Protein AF-A0A0M0JEQ6-F1 (afdb_monomer_lite)

Radius of gyration: 29.47 Å; chains: 1; bounding box: 88×50×80 Å

Structure (mmCIF, N/CA/C/O backbone):
data_AF-A0A0M0JEQ6-F1
#
_entry.id   AF-A0A0M0JEQ6-F1
#
loop_
_atom_site.group_PDB
_atom_site.id
_atom_site.type_symbol
_atom_site.label_atom_id
_atom_site.label_alt_id
_atom_site.label_comp_id
_atom_site.label_asym_id
_atom_site.label_entity_id
_atom_site.label_seq_id
_atom_site.pdbx_PDB_ins_code
_atom_site.Cartn_x
_atom_site.Cartn_y
_atom_site.Cartn_z
_atom_site.occupancy
_atom_site.B_iso_or_equiv
_atom_site.auth_seq_id
_atom_site.auth_comp_id
_atom_site.auth_asym_id
_atom_site.auth_atom_id
_atom_site.pdbx_PDB_model_num
ATOM 1 N N . MET A 1 1 ? -48.464 4.025 34.072 1.00 51.88 1 MET A N 1
ATOM 2 C CA . MET A 1 1 ? -47.490 3.593 33.049 1.00 51.88 1 MET A CA 1
ATOM 3 C C . MET A 1 1 ? -47.008 4.782 32.222 1.00 51.88 1 MET A C 1
ATOM 5 O O . MET A 1 1 ? -45.839 5.089 32.356 1.00 51.88 1 MET A O 1
ATOM 9 N N . GLN A 1 2 ? -47.887 5.585 31.603 1.00 61.47 2 GLN A N 1
ATOM 10 C CA . GLN A 1 2 ? -47.507 6.785 30.817 1.00 61.47 2 GLN A CA 1
ATOM 11 C C . GLN A 1 2 ? -46.450 7.727 31.440 1.00 61.47 2 GLN A C 1
ATOM 13 O O . GLN A 1 2 ? -45.533 8.148 30.749 1.00 61.47 2 GLN A O 1
ATOM 18 N N . LYS A 1 3 ? -46.523 8.035 32.746 1.00 70.88 3 LYS A N 1
ATOM 19 C CA . LYS A 1 3 ? -45.524 8.904 33.407 1.00 70.88 3 LYS A CA 1
ATOM 20 C C . LYS A 1 3 ? -44.130 8.275 33.531 1.00 70.88 3 LYS A C 1
ATOM 22 O O . LYS A 1 3 ? -43.150 9.003 33.591 1.00 70.88 3 LYS A O 1
ATOM 27 N N . ALA A 1 4 ? -44.034 6.948 33.624 1.00 69.38 4 ALA A N 1
ATOM 28 C CA . ALA A 1 4 ? -42.745 6.258 33.690 1.00 69.38 4 ALA A CA 1
ATOM 29 C C . ALA A 1 4 ? -42.078 6.242 32.307 1.00 69.38 4 ALA A C 1
ATOM 31 O O . ALA A 1 4 ? -40.893 6.542 32.198 1.00 69.38 4 ALA A O 1
ATOM 32 N N . ASP A 1 5 ? -42.869 6.004 31.260 1.00 71.31 5 ASP A N 1
ATOM 33 C CA . ASP A 1 5 ? -42.407 6.006 29.869 1.00 71.31 5 ASP A CA 1
ATOM 34 C C . ASP A 1 5 ? -41.898 7.396 29.452 1.00 71.31 5 ASP A C 1
ATOM 36 O O . ASP A 1 5 ? -40.847 7.525 28.826 1.00 71.31 5 ASP A O 1
ATOM 40 N N . GLU A 1 6 ? -42.585 8.457 29.888 1.00 76.75 6 GLU A N 1
ATOM 41 C CA . GLU A 1 6 ? -42.190 9.847 29.636 1.00 76.75 6 GLU A CA 1
ATOM 42 C C . GLU A 1 6 ? -40.850 10.210 30.308 1.00 76.75 6 GLU A C 1
ATOM 44 O O . GLU A 1 6 ? -40.002 10.881 29.714 1.00 76.75 6 GLU A O 1
ATOM 49 N N . VAL A 1 7 ? -40.609 9.712 31.527 1.00 78.81 7 VAL A N 1
ATOM 50 C CA . VAL A 1 7 ? -39.344 9.923 32.254 1.00 78.81 7 VAL A CA 1
ATOM 51 C C . VAL A 1 7 ? -38.188 9.163 31.597 1.00 78.81 7 VAL A C 1
ATOM 53 O O . VAL A 1 7 ? -37.095 9.720 31.453 1.00 78.81 7 VAL A O 1
ATOM 56 N N . ILE A 1 8 ? -38.424 7.926 31.148 1.00 75.62 8 ILE A N 1
ATOM 57 C CA . ILE A 1 8 ? -37.425 7.109 30.443 1.00 75.62 8 ILE A CA 1
ATOM 58 C C . ILE A 1 8 ? -37.067 7.748 29.094 1.00 75.62 8 ILE A C 1
ATOM 60 O O . ILE A 1 8 ? -35.884 7.895 28.779 1.00 75.62 8 ILE A O 1
ATOM 64 N N . ALA A 1 9 ? -38.061 8.223 28.338 1.00 73.81 9 ALA A N 1
ATOM 65 C CA . ALA A 1 9 ? -37.845 8.935 27.077 1.00 73.81 9 ALA A CA 1
ATOM 66 C C . ALA A 1 9 ? -37.014 10.219 27.266 1.00 73.81 9 ALA A C 1
ATOM 68 O O . ALA A 1 9 ? -36.101 10.510 26.485 1.00 73.81 9 ALA A O 1
ATOM 69 N N . LEU A 1 10 ? -37.274 10.975 28.339 1.00 79.38 10 LEU A N 1
ATOM 70 C CA . LEU A 1 10 ? -36.505 12.172 28.688 1.00 79.38 10 LEU A CA 1
ATOM 71 C C . LEU A 1 10 ? -35.043 11.853 29.033 1.00 79.38 10 LEU A C 1
ATOM 73 O O . LEU A 1 10 ? -34.141 12.569 28.584 1.00 79.38 10 LEU A O 1
ATOM 77 N N . GLN A 1 11 ? -34.785 10.788 29.799 1.00 81.94 11 GLN A N 1
ATOM 78 C CA . GLN A 1 11 ? -33.417 10.355 30.108 1.00 81.94 11 GLN A CA 1
ATOM 79 C C . GLN A 1 11 ? -32.674 9.856 28.864 1.00 81.94 11 GLN A C 1
ATOM 81 O O . GLN A 1 11 ? -31.532 10.273 28.648 1.00 81.94 11 GLN A O 1
ATOM 86 N N . ALA A 1 12 ? -33.321 9.054 28.014 1.00 76.94 12 ALA A N 1
ATOM 87 C CA . ALA A 1 12 ? -32.745 8.581 26.756 1.00 76.94 12 ALA A CA 1
ATOM 88 C C . ALA A 1 12 ? -32.376 9.755 25.835 1.00 76.94 12 ALA A C 1
ATOM 90 O O . ALA A 1 12 ? -31.242 9.856 25.368 1.00 76.94 12 ALA A O 1
ATOM 91 N N . SER A 1 13 ? -33.277 10.729 25.665 1.00 79.50 13 SER A N 1
ATOM 92 C CA . SER A 1 13 ? -33.027 11.912 24.831 1.00 79.50 13 SER A CA 1
ATOM 93 C C . SER A 1 13 ? -31.842 12.757 25.322 1.00 79.50 13 SER A C 1
ATOM 95 O O . SER A 1 13 ? -31.063 13.255 24.499 1.00 79.50 13 SER A O 1
ATOM 97 N N . ARG A 1 14 ? -31.666 12.894 26.647 1.00 82.00 14 ARG A N 1
ATOM 98 C CA . ARG A 1 14 ? -30.508 13.584 27.248 1.00 82.00 14 ARG A CA 1
ATOM 99 C C . ARG A 1 14 ? -29.213 12.808 27.034 1.00 82.00 14 ARG A C 1
ATOM 101 O O . ARG A 1 14 ? -28.232 13.392 26.572 1.00 82.00 14 ARG A O 1
ATOM 108 N N . MET A 1 15 ? -29.215 11.503 27.303 1.00 81.38 15 MET A N 1
ATOM 109 C CA . MET A 1 15 ? -28.048 10.647 27.078 1.00 81.38 15 MET A CA 1
ATOM 110 C C . MET A 1 15 ? -27.616 10.698 25.610 1.00 81.38 15 MET A C 1
ATOM 112 O O . MET A 1 15 ? -26.439 10.877 25.309 1.00 81.38 15 MET A O 1
ATOM 116 N N . MET A 1 16 ? -28.578 10.676 24.691 1.00 82.81 16 MET A N 1
ATOM 117 C CA . MET A 1 16 ? -28.311 10.750 23.261 1.00 82.81 16 MET A CA 1
ATOM 118 C C . MET A 1 16 ? -27.793 12.112 22.819 1.00 82.81 16 MET A C 1
ATOM 120 O O . MET A 1 16 ? -26.902 12.157 21.984 1.00 82.81 16 MET A O 1
ATOM 124 N N . SER A 1 17 ? -28.248 13.226 23.401 1.00 85.06 17 SER A N 1
ATOM 125 C CA . SER A 1 17 ? -27.620 14.525 23.108 1.00 85.06 17 SER A CA 1
ATOM 126 C C . SER A 1 17 ? -26.146 14.574 23.526 1.00 85.06 17 SER A C 1
ATOM 128 O O . SER A 1 17 ? -25.327 15.124 22.793 1.00 85.06 17 SER A O 1
ATOM 130 N N . SER A 1 18 ? -25.790 13.931 24.644 1.00 85.88 18 SER A N 1
ATOM 131 C CA . SER A 1 18 ? -24.392 13.805 25.066 1.00 85.88 18 SER A CA 1
ATOM 132 C C . SER A 1 18 ? -23.595 12.907 24.120 1.00 85.88 18 SER A C 1
ATOM 134 O O . SER A 1 18 ? -22.499 13.285 23.720 1.00 85.88 18 SER A O 1
ATOM 136 N N . ILE A 1 19 ? -24.146 11.752 23.726 1.00 86.12 19 ILE A N 1
ATOM 137 C CA . ILE A 1 19 ? -23.520 10.843 22.751 1.00 86.12 19 ILE A CA 1
ATOM 138 C C . ILE A 1 19 ? -23.293 11.565 21.424 1.00 86.12 19 ILE A C 1
ATOM 140 O O . ILE A 1 19 ? -22.220 11.442 20.845 1.00 86.12 19 ILE A O 1
ATOM 144 N N . GLY A 1 20 ? -24.259 12.369 20.981 1.00 86.94 20 GLY A N 1
ATOM 145 C CA . GLY A 1 20 ? -24.142 13.159 19.764 1.00 86.94 20 GLY A CA 1
ATOM 146 C C . GLY A 1 20 ? -23.010 14.175 19.813 1.00 86.94 20 GLY A C 1
ATOM 147 O O . GLY A 1 20 ? -22.263 14.306 18.849 1.00 86.94 20 GLY A O 1
ATOM 148 N N . ALA A 1 21 ? -22.832 14.865 20.938 1.00 86.56 21 ALA A N 1
ATOM 149 C CA . ALA A 1 21 ? -21.705 15.779 21.100 1.00 86.56 21 ALA A CA 1
ATOM 150 C C . ALA A 1 21 ? -20.361 15.028 21.100 1.00 86.56 21 ALA A C 1
ATOM 152 O O . ALA A 1 21 ? -19.408 15.459 20.455 1.00 86.56 21 ALA A O 1
ATOM 153 N N . THR A 1 22 ? -20.282 13.875 21.774 1.00 87.00 22 THR A N 1
ATOM 154 C CA . THR A 1 22 ? -19.069 13.043 21.784 1.00 87.00 22 THR A CA 1
ATOM 155 C C . THR A 1 22 ? -18.751 12.475 20.402 1.00 87.00 22 THR A C 1
ATOM 157 O O . THR A 1 22 ? -17.592 12.469 20.000 1.00 87.00 22 THR A O 1
ATOM 160 N N . MET A 1 23 ? -19.763 12.031 19.657 1.00 84.94 23 MET A N 1
ATOM 161 C CA . MET A 1 23 ? -19.603 11.484 18.312 1.00 84.94 23 MET A CA 1
ATOM 162 C C . MET A 1 23 ? -19.158 12.561 17.322 1.00 84.94 23 MET A C 1
ATOM 164 O O . MET A 1 23 ? -18.231 12.319 16.555 1.00 84.94 23 MET A O 1
ATOM 168 N N . LEU A 1 24 ? -19.733 13.766 17.396 1.00 87.62 24 LEU A N 1
ATOM 169 C CA . LEU A 1 24 ? -19.278 14.909 16.602 1.00 87.62 24 LEU A CA 1
ATOM 170 C C . LEU A 1 24 ? -17.814 15.256 16.904 1.00 87.62 24 LEU A C 1
ATOM 172 O O . LEU A 1 24 ? -17.008 15.403 15.989 1.00 87.62 24 LEU A O 1
ATOM 176 N N . ASN A 1 25 ? -17.443 15.307 18.185 1.00 85.94 25 ASN A N 1
ATOM 177 C CA . ASN A 1 25 ? -16.057 15.550 18.584 1.00 85.94 25 ASN A CA 1
ATOM 178 C C . ASN A 1 25 ? -15.112 14.424 18.134 1.00 85.94 25 ASN A C 1
ATOM 180 O O . ASN A 1 25 ? -13.962 14.695 17.812 1.00 85.94 25 ASN A O 1
ATOM 184 N N . SER A 1 26 ? -15.588 13.177 18.073 1.00 84.25 26 SER A N 1
ATOM 185 C CA . SER A 1 26 ? -14.819 12.040 17.554 1.00 84.25 26 SER A CA 1
ATOM 186 C C . SER A 1 26 ? -14.689 12.049 16.029 1.00 84.25 26 SER A C 1
ATOM 188 O O . SER A 1 26 ? -13.724 11.501 15.503 1.00 84.25 26 SER A O 1
ATOM 190 N N . LEU A 1 27 ? -15.649 12.645 15.314 1.00 84.69 27 LEU A N 1
ATOM 191 C CA . LEU A 1 27 ? -15.577 12.873 13.867 1.00 84.69 27 LEU A CA 1
ATOM 192 C C . LEU A 1 27 ? -14.588 13.995 13.526 1.00 84.69 27 LEU A C 1
ATOM 194 O O . LEU A 1 27 ? -14.019 14.017 12.434 1.00 84.69 27 LEU A O 1
ATOM 198 N N . HIS A 1 28 ? -14.369 14.926 14.457 1.00 86.62 28 HIS A N 1
ATOM 199 C CA . HIS A 1 28 ? -13.365 15.975 14.327 1.00 86.62 28 HIS A CA 1
ATOM 200 C C . HIS A 1 28 ? -11.969 15.439 14.605 1.00 86.62 28 HIS A C 1
ATOM 202 O O . HIS A 1 28 ? -11.438 15.500 15.709 1.00 86.62 28 HIS A O 1
ATOM 208 N N . ASP A 1 29 ? -11.333 14.993 13.538 1.00 80.56 29 ASP A N 1
ATOM 209 C CA . ASP A 1 29 ? -9.917 14.681 13.549 1.00 80.56 29 ASP A CA 1
ATOM 210 C C . ASP A 1 29 ? -9.055 15.951 13.739 1.00 80.56 29 ASP A C 1
ATOM 212 O O . ASP A 1 29 ? -9.247 16.975 13.073 1.00 80.56 29 ASP A O 1
ATOM 216 N N . HIS A 1 30 ? -8.063 15.874 14.633 1.00 82.00 30 HIS A N 1
ATOM 217 C CA . HIS A 1 30 ? -7.114 16.950 14.933 1.00 82.00 30 HIS A CA 1
ATOM 218 C C . HIS A 1 30 ? -6.374 17.463 13.683 1.00 82.00 30 HIS A C 1
ATOM 220 O O . HIS A 1 30 ? -6.042 18.648 13.593 1.00 82.00 30 HIS A O 1
ATOM 226 N N . ALA A 1 31 ? -6.119 16.597 12.698 1.00 82.88 31 ALA A N 1
ATOM 227 C CA . ALA A 1 31 ? -5.386 16.956 11.484 1.00 82.88 31 ALA A CA 1
ATOM 228 C C . ALA A 1 31 ? -6.269 17.485 10.335 1.00 82.88 31 ALA A C 1
ATOM 230 O O . ALA A 1 31 ? -5.743 17.871 9.287 1.00 82.88 31 ALA A O 1
ATOM 231 N N . MET A 1 32 ? -7.590 17.530 10.516 1.00 87.12 32 MET A N 1
ATOM 232 C CA . MET A 1 32 ? -8.561 17.808 9.458 1.00 87.12 32 MET A CA 1
ATOM 233 C C . MET A 1 32 ? -8.566 19.283 8.999 1.00 87.12 32 MET A C 1
ATOM 235 O O . MET A 1 32 ? -8.594 20.200 9.830 1.00 87.12 32 MET A O 1
ATOM 239 N N . PRO A 1 33 ? -8.589 19.565 7.679 1.00 89.69 33 PRO A N 1
ATOM 240 C CA . PRO A 1 33 ? -8.649 20.931 7.163 1.00 89.69 33 PRO A CA 1
ATOM 241 C C . PRO A 1 33 ? -10.016 21.583 7.417 1.00 89.69 33 PRO A C 1
ATOM 243 O O . PRO A 1 33 ? -11.059 20.930 7.382 1.00 89.69 33 PRO A O 1
ATOM 246 N N . ARG A 1 34 ? -10.018 22.912 7.610 1.00 90.12 34 ARG A N 1
ATOM 247 C CA . ARG A 1 34 ? -11.217 23.692 7.989 1.00 90.12 34 ARG A CA 1
ATOM 248 C C . ARG A 1 34 ? -12.405 23.491 7.046 1.00 90.12 34 ARG A C 1
ATOM 250 O O . ARG A 1 34 ? -13.526 23.375 7.520 1.00 90.12 34 ARG A O 1
ATOM 257 N N . ALA A 1 35 ? -12.159 23.417 5.738 1.00 90.81 35 ALA A N 1
ATOM 258 C CA . ALA A 1 35 ? -13.216 23.232 4.744 1.00 90.81 35 ALA A CA 1
ATOM 259 C C . ALA A 1 35 ? -13.986 21.922 4.960 1.00 90.81 35 ALA A C 1
ATOM 261 O O . ALA A 1 35 ? -15.210 21.906 4.922 1.00 90.81 35 ALA A O 1
ATOM 262 N N . VAL A 1 36 ? -13.272 20.835 5.252 1.00 89.94 36 VAL A N 1
ATOM 263 C CA . VAL A 1 36 ? -13.899 19.526 5.453 1.00 89.94 36 VAL A CA 1
ATOM 264 C C . VAL A 1 36 ? -14.599 19.487 6.816 1.00 89.94 36 VAL A C 1
ATOM 266 O O . VAL A 1 36 ? -15.658 18.880 6.919 1.00 89.94 36 VAL A O 1
ATOM 269 N N . ARG A 1 37 ? -14.074 20.180 7.843 1.00 90.88 37 ARG A N 1
ATOM 270 C CA . ARG A 1 37 ? -14.756 20.301 9.149 1.00 90.88 37 ARG A CA 1
ATOM 271 C C . ARG A 1 37 ? -16.138 20.937 9.004 1.00 90.88 37 ARG A C 1
ATOM 273 O O . ARG A 1 37 ? -17.101 20.373 9.496 1.00 90.88 37 ARG A O 1
ATOM 280 N N . ILE A 1 38 ? -16.243 22.025 8.236 1.00 92.25 38 ILE A N 1
ATOM 281 C CA . ILE A 1 38 ? -17.526 22.692 7.955 1.00 92.25 38 ILE A CA 1
ATOM 282 C C . ILE A 1 38 ? -18.501 21.746 7.242 1.00 92.25 38 ILE A C 1
ATOM 284 O O . ILE A 1 38 ? -19.676 21.696 7.587 1.00 92.25 38 ILE A O 1
ATOM 288 N N . VAL A 1 39 ? -18.022 20.975 6.260 1.00 92.88 39 VAL A N 1
ATOM 289 C CA . VAL A 1 39 ? -18.869 20.001 5.551 1.00 92.88 39 VAL A CA 1
ATOM 290 C C . VAL A 1 39 ? -19.370 18.918 6.503 1.00 92.88 39 VAL A C 1
ATOM 292 O O . VAL A 1 39 ? -20.555 18.598 6.480 1.00 92.88 39 VAL A O 1
ATOM 295 N N . VAL A 1 40 ? -18.496 18.380 7.357 1.00 92.25 40 VAL A N 1
ATOM 296 C CA . VAL A 1 40 ? -18.886 17.376 8.354 1.00 92.25 40 VAL A CA 1
ATOM 297 C C . VAL A 1 40 ? -19.884 17.949 9.354 1.00 92.25 40 VAL A C 1
ATOM 299 O O . VAL A 1 40 ? -20.870 17.281 9.637 1.00 92.25 40 VAL A O 1
ATOM 302 N N . ASP A 1 41 ? -19.695 19.184 9.821 1.00 93.44 41 ASP A N 1
ATOM 303 C CA . ASP A 1 41 ? -20.631 19.848 10.735 1.00 93.44 41 ASP A CA 1
ATOM 304 C C . ASP A 1 41 ? -22.016 20.035 10.104 1.00 93.44 41 ASP A C 1
ATOM 306 O O . ASP A 1 41 ? -23.027 19.756 10.748 1.00 93.44 41 ASP A O 1
ATOM 310 N N . ASN A 1 42 ? -22.069 20.439 8.831 1.00 94.19 42 ASN A N 1
ATOM 311 C CA . ASN A 1 42 ? -23.326 20.613 8.102 1.00 94.19 42 ASN A CA 1
ATOM 312 C C . ASN A 1 42 ? -24.054 19.276 7.905 1.00 94.19 42 ASN A C 1
ATOM 314 O O . ASN A 1 42 ? -25.225 19.152 8.258 1.00 94.19 42 ASN A O 1
ATOM 318 N N . VAL A 1 43 ? -23.348 18.256 7.403 1.00 93.50 43 VAL A N 1
ATOM 319 C CA . VAL A 1 43 ? -23.925 16.920 7.175 1.00 93.50 43 VAL A CA 1
ATOM 320 C C . VAL A 1 43 ? -24.373 16.296 8.492 1.00 93.50 43 VAL A C 1
ATOM 322 O O . VAL A 1 43 ? -25.448 15.706 8.569 1.00 93.50 43 VAL A O 1
ATOM 325 N N . TYR A 1 44 ? -23.576 16.442 9.550 1.00 93.31 44 TYR A N 1
ATOM 326 C CA . TYR A 1 44 ? -23.929 15.927 10.863 1.00 93.31 44 TYR A CA 1
ATOM 327 C C . TYR A 1 44 ? -25.141 16.651 11.448 1.00 93.31 44 TYR A C 1
ATOM 329 O O . TYR A 1 44 ? -26.033 15.998 11.980 1.00 93.31 44 TYR A O 1
ATOM 337 N N . GLY A 1 45 ? -25.212 17.979 11.329 1.00 91.44 45 GLY A N 1
ATOM 338 C CA . GLY A 1 45 ? -26.351 18.765 11.801 1.00 91.44 45 GLY A CA 1
ATOM 339 C C . GLY A 1 45 ? -27.673 18.355 11.148 1.00 91.44 45 GLY A C 1
ATOM 340 O O . GLY A 1 45 ? -28.696 18.293 11.829 1.00 91.44 45 GLY A O 1
ATOM 341 N N . GLU A 1 46 ? -27.642 18.018 9.858 1.00 92.44 46 GLU A N 1
ATOM 342 C CA . GLU A 1 46 ? -28.811 17.539 9.113 1.00 92.44 46 GLU A CA 1
ATOM 343 C C . GLU A 1 46 ? -29.166 16.079 9.434 1.00 92.44 46 GLU A C 1
ATOM 345 O O . GLU A 1 46 ? -30.341 15.753 9.607 1.00 92.44 46 GLU A O 1
ATOM 350 N N . LEU A 1 47 ? -28.167 15.198 9.551 1.00 92.50 47 LEU A N 1
ATOM 351 C CA . LEU A 1 47 ? -28.370 13.756 9.730 1.00 92.50 47 LEU A CA 1
ATOM 352 C C . LEU A 1 47 ? -28.662 13.364 11.189 1.00 92.50 47 LEU A C 1
ATOM 354 O O . LEU A 1 47 ? -29.402 12.414 11.455 1.00 92.50 47 LEU A O 1
ATOM 358 N N . TRP A 1 48 ? -28.090 14.085 12.155 1.00 93.06 48 TRP A N 1
ATOM 359 C CA . TRP A 1 48 ? -28.152 13.731 13.573 1.00 93.06 48 TRP A CA 1
ATOM 360 C C . TRP A 1 48 ? -29.571 13.665 14.153 1.00 93.06 48 TRP A C 1
ATOM 362 O O . TRP A 1 48 ? -29.847 12.722 14.895 1.00 93.06 48 TRP A O 1
ATOM 372 N N . PRO A 1 49 ? -30.503 14.589 13.845 1.00 90.50 49 PRO A N 1
ATOM 373 C CA . PRO A 1 49 ? -31.877 14.492 14.331 1.00 90.50 49 PRO A CA 1
ATOM 374 C C . PRO A 1 49 ? -32.567 13.193 13.907 1.00 90.50 49 PRO A C 1
ATOM 376 O O . PRO A 1 49 ? -33.344 12.642 14.685 1.00 90.50 49 PRO A O 1
ATOM 379 N N . GLU A 1 50 ? -32.262 12.693 12.709 1.00 89.56 50 GLU A N 1
ATOM 380 C CA . GLU A 1 50 ? -32.852 11.466 12.175 1.00 89.56 50 GLU A CA 1
ATOM 381 C C . GLU A 1 50 ? -32.243 10.220 12.820 1.00 89.56 50 GLU A C 1
ATOM 383 O O . GLU A 1 50 ? -32.960 9.371 13.350 1.00 89.56 50 GLU A O 1
ATOM 388 N N . VAL A 1 51 ? -30.910 10.172 12.902 1.00 88.19 51 VAL A N 1
ATOM 389 C CA . VAL A 1 51 ? -30.182 9.113 13.616 1.00 88.19 51 VAL A CA 1
ATOM 390 C C . VAL A 1 51 ? -30.599 9.063 15.086 1.00 88.19 51 VAL A C 1
ATOM 392 O O . VAL A 1 51 ? -30.785 7.983 15.641 1.00 88.19 51 VAL A O 1
ATOM 395 N N . LYS A 1 52 ? -30.819 10.226 15.716 1.00 87.50 52 LYS A N 1
ATOM 396 C CA . LYS A 1 52 ? -31.302 10.321 17.095 1.00 87.50 52 LYS A CA 1
ATOM 397 C C . LYS A 1 52 ? -32.682 9.680 17.246 1.00 87.50 52 LYS A C 1
ATOM 399 O O . LYS A 1 52 ? -32.882 8.966 18.216 1.00 87.50 52 LYS A O 1
ATOM 404 N N . ARG A 1 53 ? -33.632 9.912 16.337 1.00 83.81 53 ARG A N 1
ATOM 405 C CA . ARG A 1 53 ? -34.959 9.273 16.434 1.00 83.81 53 ARG A CA 1
ATOM 406 C C . ARG A 1 53 ? -34.84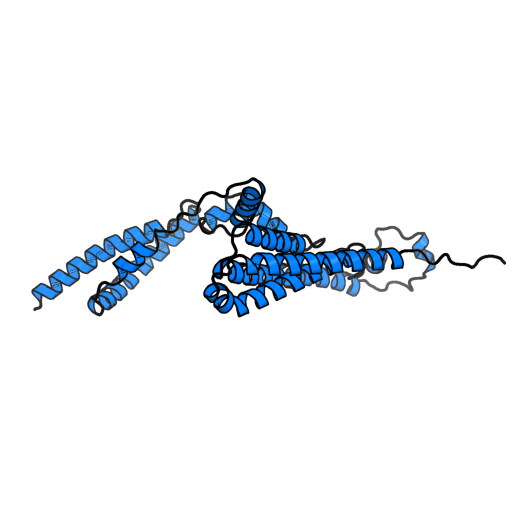7 7.759 16.305 1.00 83.81 53 ARG A C 1
ATOM 408 O O . ARG A 1 53 ? -35.298 7.051 17.197 1.00 83.81 53 ARG A O 1
ATOM 415 N N . SER A 1 54 ? -34.133 7.290 15.282 1.00 83.44 54 SER A N 1
ATOM 416 C CA . SER A 1 54 ? -33.935 5.857 15.059 1.00 83.44 54 SER A CA 1
ATOM 417 C C . SER A 1 54 ? -33.246 5.172 16.241 1.00 83.44 54 SER A C 1
ATOM 419 O O . SER A 1 54 ? -33.707 4.120 16.666 1.00 83.44 54 SER A O 1
ATOM 421 N N . LEU A 1 55 ? -32.200 5.771 16.826 1.00 81.06 55 LEU A N 1
ATOM 422 C CA . LEU A 1 55 ? -31.551 5.191 18.003 1.00 81.06 55 LEU A CA 1
ATOM 423 C C . LEU A 1 55 ? -32.428 5.244 19.261 1.00 81.06 55 LEU A C 1
ATOM 425 O O . LEU A 1 55 ? -32.291 4.342 20.074 1.00 81.06 55 LEU A O 1
ATOM 429 N N . VAL A 1 56 ? -33.280 6.262 19.472 1.00 78.88 56 VAL A N 1
ATOM 430 C CA . VAL A 1 56 ? -34.177 6.288 20.648 1.00 78.88 56 VAL A CA 1
ATOM 431 C C . VAL A 1 56 ? -35.114 5.095 20.553 1.00 78.88 56 VAL A C 1
ATOM 433 O O . VAL A 1 56 ? -35.263 4.374 21.534 1.00 78.88 56 VAL A O 1
ATOM 436 N N . ASP A 1 57 ? -35.682 4.870 19.370 1.00 75.38 57 ASP A N 1
ATOM 437 C CA . ASP A 1 57 ? -36.626 3.784 19.129 1.00 75.38 57 ASP A CA 1
ATOM 438 C C . ASP A 1 57 ? -35.936 2.419 19.271 1.00 75.38 57 ASP A C 1
ATOM 440 O O . ASP A 1 57 ? -36.437 1.551 19.984 1.00 75.38 57 ASP A O 1
ATOM 444 N N . SER A 1 58 ? -34.738 2.251 18.694 1.00 74.31 58 SER A N 1
ATOM 445 C CA . SER A 1 58 ? -33.927 1.035 18.852 1.00 74.31 58 SER A CA 1
ATOM 446 C C . SER A 1 58 ? -33.503 0.791 20.298 1.00 74.31 58 SER A C 1
ATOM 448 O O . SER A 1 58 ? -33.636 -0.318 20.791 1.00 74.31 58 SER A O 1
ATOM 450 N N . VAL A 1 59 ? -33.025 1.813 21.012 1.00 71.94 59 VAL A N 1
ATOM 451 C CA . VAL A 1 59 ? -32.591 1.681 22.411 1.00 71.94 59 VAL A CA 1
ATOM 452 C C . VAL A 1 59 ? -33.782 1.427 23.328 1.00 71.94 59 VAL A C 1
ATOM 454 O O . VAL A 1 59 ? -33.653 0.635 24.252 1.00 71.94 59 VAL A O 1
ATOM 457 N N . MET A 1 60 ? -34.941 2.048 23.086 1.00 66.69 60 MET A N 1
ATOM 458 C CA . MET A 1 60 ? -36.164 1.754 23.842 1.00 66.69 60 MET A CA 1
ATOM 459 C C . MET A 1 60 ? -36.642 0.312 23.634 1.00 66.69 60 MET A C 1
ATOM 461 O O . MET A 1 60 ? -37.210 -0.259 24.563 1.00 66.69 60 MET A O 1
ATOM 465 N N . LEU A 1 61 ? -36.394 -0.273 22.458 1.00 64.94 61 LEU A N 1
ATOM 466 C CA . LEU A 1 61 ? -36.682 -1.679 22.160 1.00 64.94 61 LEU A CA 1
ATOM 467 C C . LEU A 1 61 ? -35.625 -2.640 22.741 1.00 64.94 61 LEU A C 1
ATOM 469 O O . LEU A 1 61 ? -35.995 -3.700 23.238 1.00 64.94 61 LEU A O 1
ATOM 473 N N . ASP A 1 62 ? -34.348 -2.244 22.749 1.00 66.69 62 ASP A N 1
ATOM 474 C CA . ASP A 1 62 ? -33.193 -3.090 23.098 1.00 66.69 62 ASP A CA 1
ATOM 475 C C . ASP A 1 62 ? -32.541 -2.751 24.451 1.00 66.69 62 ASP A C 1
ATOM 477 O O . ASP A 1 62 ? -31.335 -2.944 24.630 1.00 66.69 62 ASP A O 1
ATOM 481 N N . LEU A 1 63 ? -33.271 -2.242 25.451 1.00 54.56 63 LEU A N 1
ATOM 482 C CA . LEU A 1 63 ? -32.650 -2.019 26.764 1.00 54.56 63 LEU A CA 1
ATOM 483 C C . LEU A 1 63 ? -32.185 -3.345 27.405 1.00 54.56 63 LEU A C 1
ATOM 485 O O . LEU A 1 63 ? -32.929 -4.042 28.088 1.00 54.56 63 LEU A O 1
ATOM 489 N N . GLY A 1 64 ? -30.894 -3.617 27.215 1.00 45.72 64 GLY A N 1
ATOM 490 C CA . GLY A 1 64 ? -30.105 -4.726 27.737 1.00 45.72 64 GLY A CA 1
ATOM 491 C C . GLY A 1 64 ? -28.614 -4.437 27.536 1.00 45.72 64 GLY A C 1
ATOM 492 O O . GLY A 1 64 ? -27.942 -5.062 26.733 1.00 45.72 64 GLY A O 1
ATOM 493 N N . LEU A 1 65 ? -28.135 -3.405 28.23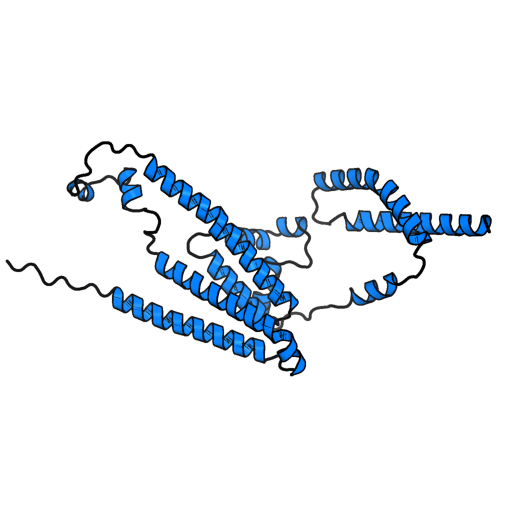2 1.00 54.25 65 LEU A N 1
ATOM 494 C CA . LEU A 1 65 ? -26.754 -2.920 28.375 1.00 54.25 65 LEU A CA 1
ATOM 495 C C . LEU A 1 65 ? -25.625 -3.978 28.231 1.00 54.25 65 LEU A C 1
ATOM 497 O O . LEU A 1 65 ? -25.110 -4.456 29.237 1.00 54.25 65 LEU A O 1
ATOM 501 N N . GLU A 1 66 ? -25.122 -4.219 27.016 1.00 53.97 66 GLU A N 1
ATOM 502 C CA . GLU A 1 66 ? -23.851 -4.954 26.796 1.00 53.97 66 GLU A CA 1
ATOM 503 C C . GLU A 1 66 ? -22.681 -4.060 26.330 1.00 53.97 66 GLU A C 1
ATOM 505 O O . GLU A 1 66 ? -21.515 -4.455 26.353 1.00 53.97 66 GLU A O 1
ATOM 510 N N . PHE A 1 67 ? -22.929 -2.794 25.984 1.00 49.41 67 PHE A N 1
ATOM 511 C CA . PHE A 1 67 ? -21.892 -1.928 25.396 1.00 49.41 67 PHE A CA 1
ATOM 512 C C . PHE A 1 67 ? -20.780 -1.482 26.360 1.00 49.41 67 PHE A C 1
ATOM 514 O O . PHE A 1 67 ? -19.753 -0.960 25.921 1.00 49.41 67 PHE A O 1
ATOM 521 N N . ARG A 1 68 ? -20.953 -1.661 27.676 1.00 47.31 68 ARG A N 1
ATOM 522 C CA . ARG A 1 68 ? -19.961 -1.214 28.667 1.00 47.31 68 ARG A CA 1
ATOM 523 C C . ARG A 1 68 ? -18.786 -2.190 28.810 1.00 47.31 68 ARG A C 1
ATOM 525 O O . ARG A 1 68 ? -17.677 -1.733 29.073 1.00 47.31 68 ARG A O 1
ATOM 532 N N . GLU A 1 69 ? -18.996 -3.488 28.581 1.00 51.31 69 GLU A N 1
ATOM 533 C CA . GLU A 1 69 ? -17.921 -4.493 28.634 1.00 51.31 69 GLU A CA 1
ATOM 534 C C . GLU A 1 69 ? -17.054 -4.506 27.370 1.00 51.31 69 GLU A C 1
ATOM 536 O O . GLU A 1 69 ? -15.841 -4.690 27.464 1.00 51.31 69 GLU A O 1
ATOM 541 N N . LEU A 1 70 ? -17.633 -4.232 26.195 1.00 51.91 70 LEU A N 1
ATOM 542 C CA . LEU A 1 70 ? -16.873 -4.176 24.941 1.00 51.91 70 LEU A CA 1
ATOM 543 C C . LEU A 1 70 ? -15.893 -2.994 24.910 1.00 51.91 70 LEU A C 1
ATOM 545 O O . LEU A 1 70 ? -14.754 -3.153 24.478 1.00 51.91 70 LEU A O 1
ATOM 549 N N . ARG A 1 71 ? -16.285 -1.835 25.459 1.00 53.06 71 ARG A N 1
ATOM 550 C CA . ARG A 1 71 ? -15.407 -0.654 25.538 1.00 53.06 71 ARG A CA 1
ATOM 551 C C . ARG A 1 71 ? -14.222 -0.865 26.482 1.00 53.06 71 ARG A C 1
ATOM 553 O O . ARG A 1 71 ? -13.120 -0.432 26.177 1.00 53.06 71 ARG A O 1
ATOM 560 N N . ALA A 1 72 ? -14.431 -1.585 27.587 1.00 52.12 72 ALA A N 1
ATOM 561 C CA . ALA A 1 72 ? -13.372 -1.892 28.549 1.00 52.12 72 ALA A CA 1
ATOM 562 C C . ALA A 1 72 ? -12.320 -2.873 27.998 1.00 52.12 72 ALA A C 1
ATOM 564 O O . ALA A 1 72 ? -11.174 -2.845 28.440 1.00 52.12 72 ALA A O 1
ATOM 565 N N . LYS A 1 73 ? -12.686 -3.720 27.023 1.00 53.62 73 LYS A N 1
ATOM 566 C CA . LYS A 1 73 ? -11.739 -4.610 26.330 1.00 53.62 73 LYS A CA 1
ATOM 567 C C . LYS A 1 73 ? -10.937 -3.903 25.233 1.00 53.62 73 LYS A C 1
ATOM 569 O O . LYS A 1 73 ? -9.862 -4.376 24.889 1.00 53.62 73 LYS A O 1
ATOM 574 N N . GLN A 1 74 ? -11.429 -2.783 24.705 1.00 52.88 74 GLN A N 1
ATOM 575 C CA . GLN A 1 74 ? -10.801 -2.090 23.578 1.00 52.88 74 GLN A CA 1
ATOM 576 C C . GLN A 1 74 ? -9.619 -1.191 23.997 1.00 52.88 74 GLN A C 1
ATOM 578 O O . GLN A 1 74 ? -8.734 -0.938 23.187 1.00 52.88 74 GLN A O 1
ATOM 583 N N . ASP A 1 75 ? -9.549 -0.788 25.271 1.00 45.97 75 ASP A N 1
ATOM 584 C CA . ASP A 1 75 ? -8.533 0.141 25.800 1.00 45.97 75 ASP A CA 1
ATOM 585 C C . ASP A 1 75 ? -7.237 -0.530 26.332 1.00 45.97 75 ASP A C 1
ATOM 587 O O . ASP A 1 75 ? -6.399 0.146 26.930 1.00 45.97 75 ASP A O 1
ATOM 591 N N . MET A 1 76 ? -7.019 -1.843 26.142 1.00 48.44 76 MET A N 1
ATOM 592 C CA . MET A 1 76 ? -5.941 -2.586 26.840 1.00 48.44 76 MET A CA 1
ATOM 593 C C . MET A 1 76 ? -4.763 -3.108 25.994 1.00 48.44 76 MET A C 1
ATOM 595 O O . MET A 1 76 ? -3.996 -3.939 26.479 1.00 48.44 76 MET A O 1
ATOM 599 N N . HIS A 1 77 ? -4.526 -2.609 24.782 1.00 50.78 77 HIS A N 1
ATOM 600 C CA . HIS A 1 77 ? -3.324 -2.992 24.022 1.00 50.78 77 HIS A CA 1
ATOM 601 C C . HIS A 1 77 ? -2.286 -1.866 23.998 1.00 50.78 77 HIS A C 1
ATOM 603 O O . HIS A 1 77 ? -2.136 -1.148 23.016 1.00 50.78 77 HIS A O 1
ATOM 609 N N . HIS A 1 78 ? -1.553 -1.705 25.103 1.00 55.19 78 HIS A N 1
ATOM 610 C CA . HIS A 1 78 ? -0.288 -0.966 25.085 1.00 55.19 78 HIS A CA 1
ATOM 611 C C . HIS A 1 78 ? 0.801 -1.883 24.523 1.00 55.19 78 HIS A C 1
ATOM 613 O O . HIS A 1 78 ? 1.167 -2.871 25.156 1.00 55.19 78 HIS A O 1
ATOM 619 N N . ALA A 1 79 ? 1.297 -1.573 23.324 1.00 62.06 79 ALA A N 1
ATOM 620 C CA . ALA A 1 79 ? 2.440 -2.270 22.748 1.00 62.06 79 ALA A CA 1
ATOM 621 C C . ALA A 1 79 ? 3.730 -1.851 23.469 1.00 62.06 79 ALA A C 1
ATOM 623 O O . ALA A 1 79 ? 3.991 -0.659 23.655 1.00 62.06 79 ALA A O 1
ATOM 624 N N . ASP A 1 80 ? 4.550 -2.827 23.856 1.00 67.94 80 ASP A N 1
ATOM 625 C CA . ASP A 1 80 ? 5.866 -2.552 24.422 1.00 67.94 80 ASP A CA 1
ATOM 626 C C . ASP A 1 80 ? 6.766 -1.850 23.388 1.00 67.94 80 ASP A C 1
ATOM 628 O O . ASP A 1 80 ? 6.765 -2.209 22.205 1.00 67.94 80 ASP A O 1
ATOM 632 N N . PRO A 1 81 ? 7.586 -0.866 23.800 1.00 73.88 81 PRO A N 1
ATOM 633 C CA . PRO A 1 81 ? 8.485 -0.189 22.879 1.00 73.88 81 PRO A CA 1
ATOM 634 C C . PRO A 1 81 ? 9.519 -1.179 22.306 1.00 73.88 81 PRO A C 1
ATOM 636 O O . PRO A 1 81 ? 10.137 -1.941 23.064 1.00 73.88 81 PRO A O 1
ATOM 639 N N . PRO A 1 82 ? 9.773 -1.160 20.982 1.00 76.38 82 PRO A N 1
ATOM 640 C CA . PRO A 1 82 ? 10.679 -2.107 20.344 1.00 76.38 82 PRO A CA 1
ATOM 641 C C . PRO A 1 82 ? 12.106 -1.949 20.884 1.00 76.38 82 PRO A C 1
ATOM 643 O O . PRO A 1 82 ? 12.681 -0.860 20.875 1.00 76.38 82 PRO A O 1
ATOM 646 N N . ARG A 1 83 ? 12.710 -3.058 21.328 1.00 78.62 83 ARG A N 1
ATOM 647 C CA . ARG A 1 83 ? 14.101 -3.091 21.807 1.00 78.62 83 ARG A CA 1
ATOM 648 C C . ARG A 1 83 ? 15.053 -3.457 20.662 1.00 78.62 83 ARG A C 1
ATOM 650 O O . ARG A 1 83 ? 14.952 -4.541 20.094 1.00 78.62 83 ARG A O 1
ATOM 657 N N . GLY A 1 84 ? 16.002 -2.569 20.356 1.00 83.75 84 GLY A N 1
ATOM 658 C CA . GLY A 1 84 ? 17.052 -2.771 19.346 1.00 83.75 84 GLY A CA 1
ATOM 659 C C . GLY A 1 84 ? 16.851 -1.961 18.059 1.00 83.75 84 GLY A C 1
ATOM 660 O O . GLY A 1 84 ? 15.727 -1.686 17.646 1.00 83.75 84 GLY A O 1
ATOM 661 N N . TRP A 1 85 ? 17.953 -1.580 17.406 1.00 82.75 85 TRP A N 1
ATOM 662 C CA . TRP A 1 85 ? 17.935 -0.656 16.262 1.00 82.75 85 TRP A CA 1
ATOM 663 C C . TRP A 1 85 ? 17.210 -1.223 15.028 1.00 82.75 85 TRP A C 1
ATOM 665 O O . TRP A 1 85 ? 16.461 -0.501 14.379 1.00 82.75 85 TRP A O 1
ATOM 675 N N . LEU A 1 86 ? 17.365 -2.522 14.742 1.00 81.31 86 LEU A N 1
ATOM 676 C CA . LEU A 1 86 ? 16.668 -3.202 13.639 1.00 81.31 86 LEU A CA 1
ATOM 677 C C . LEU A 1 86 ? 15.153 -3.223 13.852 1.00 81.31 86 LEU A C 1
ATOM 679 O O . LEU A 1 86 ? 14.407 -2.864 12.945 1.00 81.31 86 LEU A O 1
ATOM 683 N N . LYS A 1 87 ? 14.704 -3.580 15.062 1.00 82.31 87 LYS A N 1
ATOM 684 C CA . LYS A 1 87 ? 13.280 -3.571 15.424 1.00 82.31 87 LYS A CA 1
ATOM 685 C C . LYS A 1 87 ? 12.706 -2.158 15.409 1.00 82.31 87 LYS A C 1
ATOM 687 O O . LYS A 1 87 ? 11.579 -1.968 14.978 1.00 82.31 87 LYS A O 1
ATOM 692 N N . TRP A 1 88 ? 13.490 -1.159 15.809 1.00 85.31 88 TRP A N 1
ATOM 693 C CA . TRP A 1 88 ? 13.082 0.240 15.722 1.00 85.31 88 TRP A CA 1
ATOM 694 C C . TRP A 1 88 ? 12.914 0.710 14.271 1.00 85.31 88 TRP A C 1
ATOM 696 O O . TRP A 1 88 ? 11.904 1.328 13.943 1.00 85.31 88 TRP A O 1
ATOM 706 N N . CYS A 1 89 ? 13.856 0.376 13.382 1.00 84.00 89 CYS A N 1
ATOM 707 C CA . CYS A 1 89 ? 13.733 0.677 11.954 1.00 84.00 89 CYS A CA 1
ATOM 708 C C . CYS A 1 89 ? 12.535 -0.045 11.322 1.00 84.00 89 CYS A C 1
ATOM 710 O O . CYS A 1 89 ? 11.780 0.574 10.576 1.00 84.00 89 CYS A O 1
ATOM 712 N N . ALA A 1 90 ? 12.338 -1.326 11.649 1.00 84.56 90 ALA A N 1
ATOM 713 C CA . ALA A 1 90 ? 11.202 -2.119 11.189 1.00 84.56 90 ALA A CA 1
ATOM 714 C C . ALA A 1 90 ? 9.868 -1.524 11.661 1.00 84.56 90 ALA A C 1
ATOM 716 O O . ALA A 1 90 ? 8.993 -1.264 10.839 1.00 84.56 90 ALA A O 1
ATOM 717 N N . ALA A 1 91 ? 9.745 -1.209 12.952 1.00 83.44 91 ALA A N 1
ATOM 718 C CA . ALA A 1 91 ? 8.563 -0.567 13.519 1.00 83.44 91 ALA A CA 1
ATOM 719 C C . ALA A 1 91 ? 8.295 0.801 12.878 1.00 83.44 91 ALA A C 1
ATOM 721 O O . ALA A 1 91 ? 7.154 1.127 12.565 1.00 83.44 91 ALA A O 1
ATOM 722 N N . ARG A 1 92 ? 9.342 1.590 12.608 1.00 85.44 92 ARG A N 1
ATOM 723 C CA . ARG A 1 92 ? 9.206 2.890 11.942 1.00 85.44 92 ARG A CA 1
ATOM 724 C C . ARG A 1 92 ? 8.763 2.759 10.484 1.00 85.44 92 ARG A C 1
ATOM 726 O O . ARG A 1 92 ? 7.992 3.595 10.020 1.00 85.44 92 ARG A O 1
ATOM 733 N N . LEU A 1 93 ? 9.224 1.727 9.775 1.00 84.69 93 LEU A N 1
ATOM 734 C CA . LEU A 1 93 ? 8.771 1.420 8.418 1.00 84.69 93 LEU A CA 1
ATOM 735 C C . LEU A 1 93 ? 7.302 0.984 8.413 1.00 84.69 93 LEU A C 1
ATOM 737 O O . LEU A 1 93 ? 6.527 1.502 7.614 1.00 84.69 93 LEU A O 1
ATOM 741 N N . ILE A 1 94 ? 6.914 0.086 9.325 1.00 84.56 94 ILE A N 1
ATOM 742 C CA . ILE A 1 94 ? 5.522 -0.358 9.485 1.00 84.56 94 ILE A CA 1
ATOM 743 C C . ILE A 1 94 ? 4.629 0.841 9.806 1.00 84.56 94 ILE A C 1
ATOM 745 O O . ILE A 1 94 ? 3.657 1.067 9.099 1.00 84.56 94 ILE A O 1
ATOM 749 N N . TYR A 1 95 ? 5.009 1.674 10.776 1.00 84.19 95 TYR A N 1
ATOM 750 C CA . TYR A 1 95 ? 4.248 2.865 11.156 1.00 84.19 95 TYR A CA 1
ATOM 751 C C . TYR A 1 95 ? 4.093 3.872 10.008 1.00 84.19 95 TYR A C 1
ATOM 753 O O . TYR A 1 95 ? 3.054 4.508 9.856 1.00 84.19 95 TYR A O 1
ATOM 761 N N . ALA A 1 96 ? 5.120 4.028 9.170 1.00 82.75 96 ALA A N 1
ATOM 762 C CA . ALA A 1 96 ? 5.033 4.906 8.008 1.00 82.75 96 ALA A CA 1
ATOM 763 C C . ALA A 1 96 ? 4.103 4.361 6.911 1.00 82.75 96 ALA A C 1
ATOM 765 O O . ALA A 1 96 ? 3.495 5.137 6.171 1.00 82.75 96 ALA A O 1
ATOM 766 N N . MET A 1 97 ? 4.012 3.039 6.795 1.00 76.31 97 MET A N 1
ATOM 767 C CA . MET A 1 97 ? 3.182 2.358 5.807 1.00 76.31 97 MET A CA 1
ATOM 768 C C . MET A 1 97 ? 1.724 2.303 6.242 1.00 76.31 97 MET A C 1
ATOM 770 O O . MET A 1 97 ? 0.827 2.761 5.526 1.00 76.31 97 MET A O 1
ATOM 774 N N . GLU A 1 98 ? 1.521 1.803 7.448 1.00 78.00 98 GLU A N 1
ATOM 775 C CA . GLU A 1 98 ? 0.244 1.426 8.017 1.00 78.00 98 GLU A CA 1
ATOM 776 C C . GLU A 1 98 ? 0.121 2.056 9.408 1.00 78.00 98 GLU A C 1
ATOM 778 O O . GLU A 1 98 ? 0.317 1.396 10.427 1.00 78.00 98 GLU A O 1
ATOM 783 N N . PRO A 1 99 ? -0.119 3.378 9.476 1.00 79.44 99 PRO A N 1
ATOM 784 C CA . PRO A 1 99 ? -0.328 4.025 10.752 1.00 79.44 99 PRO A CA 1
ATOM 785 C C . PRO A 1 99 ? -1.717 3.655 11.276 1.00 79.44 99 PRO A C 1
ATOM 787 O O . PRO A 1 99 ? -2.724 4.155 10.779 1.00 79.44 99 PRO A O 1
ATOM 790 N N . SER A 1 100 ? -1.769 2.803 12.296 1.00 72.31 100 SER A N 1
ATOM 791 C CA . SER A 1 100 ? -3.019 2.424 12.970 1.00 72.31 100 SER A CA 1
ATOM 792 C C . SER A 1 100 ? -3.609 3.565 13.809 1.00 72.31 100 SER A C 1
ATOM 794 O O . SER A 1 100 ? -4.819 3.629 14.005 1.00 72.31 100 SER A O 1
ATOM 796 N N . ASP A 1 101 ? -2.758 4.497 14.250 1.00 76.50 101 ASP A N 1
ATOM 797 C CA . ASP A 1 101 ? -3.134 5.593 15.155 1.00 76.50 101 ASP A CA 1
ATOM 798 C C . ASP A 1 101 ? -3.414 6.917 14.432 1.00 76.50 101 ASP A C 1
ATOM 800 O O . ASP A 1 101 ? -3.845 7.892 15.051 1.00 76.50 101 ASP A O 1
ATOM 804 N N . LEU A 1 102 ? -3.119 6.996 13.128 1.00 77.75 102 LEU A N 1
ATOM 805 C CA . LEU A 1 102 ? -3.303 8.221 12.355 1.00 77.75 102 LEU A CA 1
ATOM 806 C C . LEU A 1 102 ? -4.524 8.107 11.459 1.00 77.75 102 LEU A C 1
ATOM 808 O O . LEU A 1 102 ? -4.707 7.174 10.683 1.00 77.75 102 LEU A O 1
ATOM 812 N N . THR A 1 103 ? -5.320 9.157 11.491 1.00 81.88 103 THR A N 1
ATOM 813 C CA . THR A 1 103 ? -6.389 9.392 10.535 1.00 81.88 103 THR A CA 1
ATOM 814 C C . THR A 1 103 ? -5.843 9.655 9.128 1.00 81.88 103 THR A C 1
ATOM 816 O O . THR A 1 103 ? -4.651 9.911 8.913 1.00 81.88 103 THR A O 1
ATOM 819 N N . ILE A 1 104 ? -6.739 9.661 8.137 1.00 83.06 104 ILE A N 1
ATOM 820 C CA . ILE A 1 104 ? -6.397 9.970 6.739 1.00 83.06 104 ILE A CA 1
ATOM 821 C C . ILE A 1 104 ? -5.691 11.332 6.640 1.00 83.06 104 ILE A C 1
ATOM 823 O O . ILE A 1 104 ? -4.655 11.449 5.983 1.00 83.06 104 ILE A O 1
ATOM 827 N N . TRP A 1 105 ? -6.203 12.351 7.337 1.00 85.69 105 TRP A N 1
ATOM 828 C CA . TRP A 1 105 ? -5.616 13.692 7.317 1.00 85.69 105 TRP A CA 1
ATOM 829 C C . TRP A 1 105 ? -4.291 13.761 8.074 1.00 85.69 105 TRP A C 1
ATOM 831 O O . TRP A 1 105 ? -3.356 14.412 7.603 1.00 85.69 105 TRP A O 1
ATOM 841 N N . GLY A 1 106 ? -4.179 13.055 9.205 1.00 83.88 106 GLY A N 1
ATOM 842 C CA . GLY A 1 106 ? -2.924 12.937 9.950 1.00 83.88 106 GLY A CA 1
ATOM 843 C C . GLY A 1 106 ? -1.830 12.301 9.101 1.00 83.88 106 GLY A C 1
ATOM 844 O O . GLY A 1 106 ? -0.695 12.782 9.062 1.00 83.88 106 GLY A O 1
ATOM 845 N N . THR A 1 107 ? -2.208 11.292 8.321 1.00 83.38 107 THR A N 1
ATOM 846 C CA . THR A 1 107 ? -1.300 10.602 7.413 1.00 83.38 107 THR A CA 1
ATOM 847 C C . THR A 1 107 ? -0.811 11.530 6.303 1.00 83.38 107 THR A C 1
ATOM 849 O O . THR A 1 107 ? 0.396 11.701 6.156 1.00 83.38 107 THR A O 1
ATOM 852 N N . ILE A 1 108 ? -1.712 12.219 5.590 1.00 85.19 108 ILE A N 1
ATOM 853 C CA . ILE A 1 108 ? -1.350 13.156 4.504 1.00 85.19 108 ILE A CA 1
ATOM 854 C C . ILE A 1 108 ? -0.408 14.266 4.994 1.00 85.19 108 ILE A C 1
ATOM 856 O O . ILE A 1 108 ? 0.479 14.701 4.262 1.00 85.19 108 ILE A O 1
ATOM 860 N N . ARG A 1 109 ? -0.575 14.728 6.238 1.00 85.50 109 ARG A N 1
ATOM 861 C CA . ARG A 1 109 ? 0.240 15.809 6.805 1.00 85.50 109 ARG A CA 1
ATOM 862 C C . ARG A 1 109 ? 1.642 15.364 7.219 1.00 85.50 109 ARG A C 1
ATOM 864 O O . ARG A 1 109 ? 2.533 16.204 7.338 1.00 85.50 109 ARG A O 1
ATOM 871 N N . SER A 1 110 ? 1.848 14.071 7.458 1.00 84.62 110 SER A N 1
ATOM 872 C CA . SER A 1 110 ? 3.151 13.543 7.855 1.00 84.62 110 SER A CA 1
ATOM 873 C C . SER A 1 110 ? 4.047 13.347 6.617 1.00 84.62 110 SER A C 1
ATOM 875 O O . SER A 1 110 ? 3.803 12.449 5.809 1.00 84.62 110 SER A O 1
ATOM 877 N N . PRO A 1 111 ? 5.107 14.162 6.434 1.00 85.06 111 PRO A N 1
ATOM 878 C CA . PRO A 1 111 ? 5.877 14.172 5.186 1.00 85.06 111 PRO A CA 1
ATOM 879 C C . PRO A 1 111 ? 6.598 12.845 4.935 1.00 85.06 111 PRO A C 1
ATOM 881 O O . PRO A 1 111 ? 6.765 12.436 3.792 1.00 85.06 111 PRO A O 1
ATOM 884 N N . LEU A 1 112 ? 6.994 12.149 6.004 1.00 84.62 112 LEU A N 1
ATOM 885 C CA . LEU A 1 112 ? 7.699 10.874 5.922 1.00 84.62 112 LEU A CA 1
ATOM 886 C C . LEU A 1 112 ? 6.792 9.737 5.429 1.00 84.62 112 LEU A C 1
ATOM 888 O O . LEU A 1 112 ? 7.221 8.961 4.579 1.00 84.62 112 LEU A O 1
ATOM 892 N N . SER A 1 113 ? 5.548 9.648 5.915 1.00 83.75 113 SER A N 1
ATOM 893 C CA . SER A 1 113 ? 4.616 8.611 5.447 1.00 83.75 113 SER A CA 1
ATOM 894 C C . SER A 1 113 ? 4.189 8.879 4.005 1.00 83.75 113 SER A C 1
ATOM 896 O O . SER A 1 113 ? 4.150 7.958 3.192 1.00 83.75 113 SER A O 1
ATOM 898 N N . LEU A 1 114 ? 3.957 10.149 3.653 1.00 86.19 114 LEU A N 1
ATOM 899 C CA . LEU A 1 114 ? 3.610 10.550 2.296 1.00 86.19 114 LEU A CA 1
ATOM 900 C C . LEU A 1 114 ? 4.753 10.252 1.325 1.00 86.19 114 LEU A C 1
ATOM 902 O O . LEU A 1 114 ? 4.506 9.696 0.260 1.00 86.19 114 LEU A O 1
ATOM 906 N N . PHE A 1 115 ? 5.995 10.565 1.701 1.00 87.81 115 PHE A N 1
ATOM 907 C CA . PHE A 1 115 ? 7.170 10.260 0.888 1.00 87.81 115 PHE A CA 1
ATOM 908 C C . PHE A 1 115 ? 7.315 8.757 0.638 1.00 87.81 115 PHE A C 1
ATOM 910 O O . PHE A 1 115 ? 7.487 8.342 -0.506 1.00 87.81 115 PHE A O 1
ATOM 917 N N . ILE A 1 116 ? 7.186 7.937 1.685 1.00 85.44 116 ILE A N 1
ATOM 918 C CA . ILE A 1 116 ? 7.254 6.479 1.549 1.00 85.44 116 ILE A CA 1
ATOM 919 C C . ILE A 1 116 ? 6.116 5.986 0.648 1.00 85.44 116 ILE A C 1
ATOM 921 O O . ILE A 1 116 ? 6.375 5.293 -0.328 1.00 85.44 116 ILE A O 1
ATOM 925 N N . ARG A 1 117 ? 4.870 6.413 0.872 1.00 83.75 117 ARG A N 1
ATOM 926 C CA . ARG A 1 117 ? 3.724 6.025 0.028 1.00 83.75 117 ARG A CA 1
ATOM 927 C C . ARG A 1 117 ? 3.878 6.443 -1.435 1.00 83.75 117 ARG A C 1
ATOM 929 O O . ARG A 1 117 ? 3.515 5.681 -2.327 1.00 83.75 117 ARG A O 1
ATOM 936 N N . LEU A 1 118 ? 4.441 7.622 -1.693 1.00 86.06 118 LEU A N 1
ATOM 937 C CA . LEU A 1 118 ? 4.749 8.084 -3.046 1.00 86.06 118 LEU A CA 1
ATOM 938 C C . LEU A 1 118 ? 5.794 7.179 -3.712 1.00 86.06 118 LEU A C 1
ATOM 940 O O . LEU A 1 118 ? 5.660 6.828 -4.881 1.00 86.06 118 LEU A O 1
ATOM 944 N N . LEU A 1 119 ? 6.805 6.765 -2.951 1.00 84.81 119 LEU A N 1
ATOM 945 C CA . LEU A 1 119 ? 7.851 5.863 -3.418 1.00 84.81 119 LEU A CA 1
ATOM 946 C C . LEU A 1 119 ? 7.293 4.470 -3.756 1.00 84.81 119 LEU A C 1
ATOM 948 O O . LEU A 1 119 ? 7.708 3.866 -4.739 1.00 84.81 119 LEU A O 1
ATOM 952 N N . PHE A 1 120 ? 6.290 4.001 -3.011 1.00 76.75 120 PHE A N 1
ATOM 953 C CA . PHE A 1 120 ? 5.548 2.774 -3.319 1.00 76.75 120 PHE A CA 1
ATOM 954 C C . PHE A 1 120 ? 4.712 2.871 -4.602 1.00 76.75 120 PHE A C 1
ATOM 956 O O . PHE A 1 120 ? 4.541 1.869 -5.295 1.00 76.75 120 PHE A O 1
ATOM 963 N N . LEU A 1 121 ? 4.198 4.059 -4.934 1.00 80.69 121 LEU A N 1
ATOM 964 C CA . LEU A 1 121 ? 3.409 4.274 -6.148 1.00 80.69 121 LEU A CA 1
ATOM 965 C C . LEU A 1 121 ? 4.269 4.233 -7.419 1.00 80.69 121 LEU A C 1
ATOM 967 O O . LEU A 1 121 ? 3.727 4.041 -8.503 1.00 80.69 121 LEU A O 1
ATOM 971 N N . PHE A 1 122 ? 5.588 4.399 -7.304 1.00 83.19 122 PHE A N 1
ATOM 972 C CA . PHE A 1 122 ? 6.509 4.420 -8.434 1.00 83.19 122 PHE A CA 1
ATOM 973 C C . PHE A 1 122 ? 6.857 2.985 -8.883 1.00 83.19 122 PHE A C 1
ATOM 975 O O . PHE A 1 122 ? 7.622 2.297 -8.204 1.00 83.19 122 PHE A O 1
ATOM 982 N N . PRO A 1 123 ? 6.325 2.494 -10.023 1.00 76.62 123 PRO A N 1
ATOM 983 C CA . PRO A 1 123 ? 6.517 1.103 -10.436 1.00 76.62 123 PRO A CA 1
ATOM 984 C C . PRO A 1 123 ? 7.855 0.865 -11.150 1.00 76.62 123 PRO A C 1
ATOM 986 O O . PRO A 1 123 ? 8.143 -0.263 -11.536 1.00 76.62 123 PRO A O 1
ATOM 989 N N . LEU A 1 124 ? 8.654 1.908 -11.394 1.00 78.75 124 LEU A N 1
ATOM 990 C CA . LEU A 1 124 ? 9.868 1.781 -12.198 1.00 78.75 124 LEU A CA 1
ATOM 991 C C . LEU A 1 124 ? 10.993 1.127 -11.386 1.00 78.75 124 LEU A C 1
ATOM 993 O O . LEU A 1 124 ? 11.125 1.366 -10.185 1.00 78.75 124 LEU A O 1
ATOM 997 N N . TYR A 1 125 ? 11.814 0.319 -12.061 1.00 82.06 125 TYR A N 1
ATOM 998 C CA . TYR A 1 125 ? 13.009 -0.329 -11.505 1.00 82.06 125 TYR A CA 1
ATOM 999 C C . TYR A 1 125 ? 12.750 -1.324 -10.362 1.00 82.06 125 TYR A C 1
ATOM 1001 O O . TYR A 1 125 ? 13.644 -1.593 -9.561 1.00 82.06 125 TYR A O 1
ATOM 1009 N N . GLY A 1 126 ? 11.528 -1.855 -10.242 1.00 82.31 126 GLY A N 1
ATOM 1010 C CA . GLY A 1 126 ? 11.185 -2.829 -9.198 1.00 82.31 126 GLY A CA 1
ATOM 1011 C C . GLY A 1 126 ? 11.157 -2.243 -7.782 1.00 82.31 126 GLY A C 1
ATOM 1012 O O . GLY A 1 126 ? 11.140 -2.993 -6.807 1.00 82.31 126 GLY A O 1
ATOM 1013 N N . VAL A 1 127 ? 11.123 -0.911 -7.638 1.00 86.81 127 VAL A N 1
ATOM 1014 C CA . VAL A 1 127 ? 11.085 -0.233 -6.329 1.00 86.81 127 VAL A CA 1
ATOM 1015 C C . VAL A 1 127 ? 9.893 -0.713 -5.500 1.00 86.81 127 VAL A C 1
ATOM 1017 O O . VAL A 1 127 ? 10.045 -1.015 -4.318 1.00 86.81 127 VAL A O 1
ATOM 1020 N N . SER A 1 128 ? 8.726 -0.871 -6.130 1.00 88.00 128 SER A N 1
ATOM 1021 C CA . SER A 1 128 ? 7.530 -1.383 -5.452 1.00 88.00 128 SER A CA 1
ATOM 1022 C C . SER A 1 128 ? 7.711 -2.809 -4.907 1.00 88.00 128 SER A C 1
ATOM 1024 O O . SER A 1 128 ? 7.232 -3.112 -3.815 1.00 88.00 128 SER A O 1
ATOM 1026 N N . ASP A 1 129 ? 8.454 -3.673 -5.606 1.00 89.25 129 ASP A N 1
ATOM 1027 C CA . ASP A 1 129 ? 8.703 -5.052 -5.175 1.00 89.25 129 ASP A CA 1
ATOM 1028 C C . ASP A 1 129 ? 9.708 -5.100 -4.023 1.00 89.25 129 ASP A C 1
ATOM 1030 O O . ASP A 1 129 ? 9.452 -5.767 -3.019 1.00 89.25 129 ASP A O 1
ATOM 1034 N N . VAL A 1 130 ? 10.799 -4.326 -4.112 1.00 88.88 130 VAL A N 1
ATOM 1035 C CA . VAL A 1 130 ? 11.772 -4.162 -3.015 1.00 88.88 130 VAL A CA 1
ATOM 1036 C C . VAL A 1 130 ? 11.068 -3.704 -1.745 1.00 88.88 130 VAL A C 1
ATOM 1038 O O . VAL A 1 130 ? 11.315 -4.224 -0.661 1.00 88.88 130 VAL A O 1
ATOM 1041 N N . MET A 1 131 ? 10.157 -2.750 -1.876 1.00 85.88 131 MET A N 1
ATOM 1042 C CA . MET A 1 131 ? 9.451 -2.178 -0.744 1.00 85.88 131 MET A CA 1
ATOM 1043 C C . MET A 1 131 ? 8.464 -3.163 -0.092 1.00 85.88 131 MET A C 1
ATOM 1045 O O . MET A 1 131 ? 8.377 -3.212 1.135 1.00 85.88 131 MET A O 1
ATOM 1049 N N . VAL A 1 132 ? 7.789 -4.020 -0.870 1.00 88.38 132 VAL A N 1
ATOM 1050 C CA . VAL A 1 132 ? 6.980 -5.131 -0.324 1.00 88.38 132 VAL A CA 1
ATOM 1051 C C . VAL A 1 132 ? 7.857 -6.167 0.382 1.00 88.38 132 VAL A C 1
ATOM 1053 O O . VAL A 1 132 ? 7.482 -6.656 1.446 1.00 88.38 132 VAL A O 1
ATOM 1056 N N . ILE A 1 133 ? 9.034 -6.481 -0.167 1.00 88.88 133 ILE A N 1
ATOM 1057 C CA . ILE A 1 133 ? 9.996 -7.396 0.466 1.00 88.88 133 ILE A CA 1
ATOM 1058 C C . ILE A 1 133 ? 10.491 -6.816 1.801 1.00 88.88 133 ILE A C 1
ATOM 1060 O O . ILE A 1 133 ? 10.531 -7.529 2.804 1.00 88.88 133 ILE A O 1
ATOM 1064 N N . LEU A 1 134 ? 10.811 -5.518 1.845 1.00 86.25 134 LEU A N 1
ATOM 1065 C CA . LEU A 1 134 ? 11.204 -4.821 3.073 1.00 86.25 134 LEU A CA 1
ATOM 1066 C C . LEU A 1 134 ? 10.076 -4.800 4.109 1.00 86.25 134 LEU A C 1
ATOM 1068 O O . LEU A 1 134 ? 10.336 -5.020 5.290 1.00 86.25 134 LEU A O 1
ATOM 1072 N N . LEU A 1 135 ? 8.830 -4.584 3.680 1.00 86.56 135 LEU A N 1
ATOM 1073 C CA . LEU A 1 135 ? 7.663 -4.642 4.560 1.00 86.56 135 LEU A CA 1
ATOM 1074 C C . LEU A 1 135 ? 7.468 -6.046 5.144 1.00 86.56 135 LEU A C 1
ATOM 1076 O O . LEU A 1 135 ? 7.234 -6.177 6.344 1.00 86.56 135 LEU A O 1
ATOM 1080 N N . ALA A 1 136 ? 7.603 -7.086 4.315 1.00 87.38 136 ALA A N 1
ATOM 1081 C CA . ALA A 1 136 ? 7.540 -8.469 4.771 1.00 87.38 136 ALA A CA 1
ATOM 1082 C C . ALA A 1 136 ? 8.604 -8.718 5.847 1.00 87.38 136 ALA A C 1
ATOM 1084 O O . ALA A 1 136 ? 8.274 -9.148 6.951 1.00 87.38 136 ALA A O 1
ATOM 1085 N N . ALA A 1 137 ? 9.863 -8.366 5.564 1.00 84.56 137 ALA A N 1
ATOM 1086 C CA . ALA A 1 137 ? 10.967 -8.500 6.511 1.00 84.56 137 ALA A CA 1
ATOM 1087 C C . ALA A 1 137 ? 10.701 -7.740 7.822 1.00 84.56 137 ALA A C 1
ATOM 1089 O O . ALA A 1 137 ? 10.882 -8.297 8.901 1.00 84.56 137 ALA A O 1
ATOM 1090 N N . ALA A 1 138 ? 10.217 -6.497 7.749 1.00 84.31 138 ALA A N 1
ATOM 1091 C CA . ALA A 1 138 ? 9.902 -5.695 8.927 1.00 84.31 138 ALA A CA 1
ATOM 1092 C C . ALA A 1 138 ? 8.818 -6.339 9.805 1.00 84.31 138 ALA A C 1
ATOM 1094 O O . ALA A 1 138 ? 8.989 -6.410 11.027 1.00 84.31 138 ALA A O 1
ATOM 1095 N N . LYS A 1 139 ? 7.741 -6.860 9.199 1.00 84.25 139 LYS A N 1
ATOM 1096 C CA . LYS A 1 139 ? 6.698 -7.588 9.935 1.00 84.25 139 LYS A CA 1
ATOM 1097 C C . LYS A 1 139 ? 7.280 -8.852 10.577 1.00 84.25 139 LYS A C 1
ATOM 1099 O O . LYS A 1 139 ? 7.045 -9.078 11.758 1.00 84.25 139 LYS A O 1
ATOM 1104 N N . TYR A 1 140 ? 8.140 -9.601 9.876 1.00 78.31 140 TYR A N 1
ATOM 1105 C CA . TYR A 1 140 ? 8.791 -10.801 10.430 1.00 78.31 140 TYR A CA 1
ATOM 1106 C C . TYR A 1 140 ? 9.653 -10.510 11.671 1.00 78.31 140 TYR A C 1
ATOM 1108 O O . TYR A 1 140 ? 9.757 -11.367 12.545 1.00 78.31 140 TYR A O 1
ATOM 1116 N N . PHE A 1 141 ? 10.256 -9.321 11.784 1.00 75.25 141 PHE A N 1
ATOM 1117 C CA . PHE A 1 141 ? 11.104 -8.951 12.929 1.00 75.25 141 PHE A CA 1
ATOM 1118 C C . PHE A 1 141 ? 10.352 -8.409 14.156 1.00 75.25 141 PHE A C 1
ATOM 1120 O O . PHE A 1 141 ? 10.931 -8.383 15.248 1.00 75.25 141 PHE A O 1
ATOM 1127 N N . THR A 1 142 ? 9.114 -7.938 13.986 1.00 69.56 142 THR A N 1
ATOM 1128 C CA . THR A 1 142 ? 8.367 -7.183 15.017 1.00 69.56 142 THR A CA 1
ATOM 1129 C C . THR A 1 142 ? 7.304 -8.031 15.729 1.00 69.56 142 THR A C 1
ATOM 1131 O O . THR A 1 142 ? 6.655 -7.523 16.628 1.00 69.56 142 THR A O 1
ATOM 1134 N N . ASP A 1 143 ? 7.224 -9.322 15.396 1.00 68.50 143 ASP A N 1
ATOM 1135 C CA . ASP A 1 143 ? 6.207 -10.315 15.780 1.00 68.50 143 ASP A CA 1
ATOM 1136 C C . ASP A 1 143 ? 5.057 -10.422 14.761 1.00 68.50 143 ASP A C 1
ATOM 1138 O O . ASP A 1 143 ? 4.494 -9.437 14.285 1.00 68.50 143 ASP A O 1
ATOM 1142 N N . PHE A 1 144 ? 4.784 -11.664 14.349 1.00 68.94 144 PHE A N 1
ATOM 1143 C CA . PHE A 1 144 ? 3.919 -12.014 13.219 1.00 68.94 144 PHE A CA 1
ATOM 1144 C C . PHE A 1 144 ? 2.562 -12.492 13.746 1.00 68.94 144 PHE A C 1
ATOM 1146 O O . PHE A 1 144 ? 2.384 -13.673 14.043 1.00 68.94 144 PHE A O 1
ATOM 1153 N N . ASP A 1 145 ? 1.624 -11.562 13.901 1.00 77.44 145 ASP A N 1
ATOM 1154 C CA . ASP A 1 145 ? 0.242 -11.867 14.280 1.00 77.44 145 ASP A CA 1
ATOM 1155 C C . ASP A 1 145 ? -0.622 -12.232 13.053 1.00 77.44 145 ASP A C 1
ATOM 1157 O O . ASP A 1 145 ? -0.294 -11.851 11.923 1.00 77.44 145 ASP A O 1
ATOM 1161 N N . GLU A 1 146 ? -1.732 -12.950 13.260 1.00 83.06 146 GLU A N 1
ATOM 1162 C CA . GLU A 1 146 ? -2.672 -13.355 12.202 1.00 83.06 146 GLU A CA 1
ATOM 1163 C C . GLU A 1 146 ? -3.189 -12.132 11.435 1.00 83.06 146 GLU A C 1
ATOM 1165 O O . GLU A 1 146 ? -3.116 -12.069 10.202 1.00 83.06 146 GLU A O 1
ATOM 1170 N N . TYR A 1 147 ? -3.622 -11.108 12.175 1.00 83.19 147 TYR A N 1
ATOM 1171 C CA . TYR A 1 147 ? -4.079 -9.845 11.603 1.00 83.19 147 TYR A CA 1
ATOM 1172 C C . TYR A 1 147 ? -2.979 -9.177 10.777 1.00 83.19 147 TYR A C 1
ATOM 1174 O O . TYR A 1 147 ? -3.219 -8.765 9.641 1.00 83.19 147 TYR A O 1
ATOM 1182 N N . GLY A 1 148 ? -1.746 -9.162 11.292 1.00 83.62 148 GLY A N 1
ATOM 1183 C CA . GLY A 1 148 ? -0.594 -8.596 10.594 1.00 83.62 148 GLY A CA 1
ATOM 1184 C C . GLY A 1 148 ? -0.283 -9.297 9.267 1.00 83.62 148 GLY A C 1
ATOM 1185 O O . GLY A 1 148 ? 0.165 -8.634 8.321 1.00 83.62 148 GLY A O 1
ATOM 1186 N N . LEU A 1 149 ? -0.547 -10.607 9.182 1.00 85.25 149 LEU A N 1
ATOM 1187 C CA . LEU A 1 149 ? -0.354 -11.435 7.992 1.00 85.25 149 LEU A CA 1
ATOM 1188 C C . LEU A 1 149 ? -1.433 -11.204 6.933 1.00 85.25 149 LEU A C 1
ATOM 1190 O O . LEU A 1 149 ? -1.116 -11.024 5.753 1.00 85.25 149 LEU A O 1
ATOM 1194 N N . ILE A 1 150 ? -2.697 -11.169 7.351 1.00 88.75 150 ILE A N 1
ATOM 1195 C CA . ILE A 1 150 ? -3.826 -10.858 6.468 1.00 88.75 150 ILE A CA 1
ATOM 1196 C C . ILE A 1 150 ? -3.638 -9.460 5.876 1.00 88.75 150 ILE A C 1
ATOM 1198 O O . ILE A 1 150 ? -3.719 -9.276 4.659 1.00 88.75 150 ILE A O 1
ATOM 1202 N N . GLU A 1 151 ? -3.315 -8.490 6.727 1.00 87.44 151 GLU A N 1
ATOM 1203 C CA . GLU A 1 151 ? -3.053 -7.108 6.343 1.00 87.44 151 GLU A CA 1
ATOM 1204 C C . GLU A 1 151 ? -1.904 -7.012 5.330 1.00 87.44 151 GLU A C 1
ATOM 1206 O O . GLU A 1 151 ? -2.046 -6.365 4.292 1.00 87.44 151 GLU A O 1
ATOM 1211 N N . PHE A 1 152 ? -0.803 -7.744 5.546 1.00 89.25 152 PHE A N 1
ATOM 1212 C CA . PHE A 1 152 ? 0.299 -7.820 4.584 1.00 89.25 152 PHE A CA 1
ATOM 1213 C C . PHE A 1 152 ? -0.147 -8.347 3.212 1.00 89.25 152 PHE A C 1
ATOM 1215 O O . PHE A 1 152 ? 0.148 -7.719 2.192 1.00 89.25 152 PHE A O 1
ATOM 1222 N N . ILE A 1 153 ? -0.872 -9.472 3.167 1.00 90.62 153 ILE A N 1
ATOM 1223 C CA . ILE A 1 153 ? -1.346 -10.077 1.910 1.00 90.62 153 ILE A CA 1
ATOM 1224 C C . ILE A 1 153 ? -2.265 -9.103 1.164 1.00 90.62 153 ILE A C 1
ATOM 1226 O O . ILE A 1 153 ? -2.134 -8.912 -0.050 1.00 90.62 153 ILE A O 1
ATOM 1230 N N . VAL A 1 154 ? -3.191 -8.471 1.887 1.00 90.88 154 VAL A N 1
ATOM 1231 C CA . VAL A 1 154 ? -4.145 -7.514 1.325 1.00 90.88 154 VAL A CA 1
ATOM 1232 C C . VAL A 1 154 ? -3.419 -6.277 0.797 1.00 90.88 154 VAL A C 1
ATOM 1234 O O . VAL A 1 154 ? -3.657 -5.875 -0.343 1.00 90.88 154 VAL A O 1
ATOM 1237 N N . THR A 1 155 ? -2.510 -5.691 1.575 1.00 88.12 155 THR A N 1
ATOM 1238 C CA . THR A 1 155 ? -1.750 -4.496 1.187 1.00 88.12 155 THR A CA 1
ATOM 1239 C C . THR A 1 155 ? -0.834 -4.773 -0.006 1.00 88.12 155 THR A C 1
ATOM 1241 O O . THR A 1 155 ? -0.816 -3.988 -0.957 1.00 88.12 155 THR A O 1
ATOM 1244 N N . ALA A 1 156 ? -0.155 -5.922 -0.044 1.00 89.50 156 ALA A N 1
ATOM 1245 C CA . ALA A 1 156 ? 0.673 -6.311 -1.183 1.00 89.50 156 ALA A CA 1
ATOM 1246 C C . ALA A 1 156 ? -0.147 -6.508 -2.471 1.00 89.50 156 ALA A C 1
ATOM 1248 O O . ALA A 1 156 ? 0.267 -6.048 -3.537 1.00 89.50 156 ALA A O 1
ATOM 1249 N N . LYS A 1 157 ? -1.336 -7.126 -2.389 1.00 90.62 157 LYS A N 1
ATOM 1250 C CA . LYS A 1 157 ? -2.239 -7.275 -3.545 1.00 90.62 157 LYS A CA 1
ATOM 1251 C C . LYS A 1 157 ? -2.809 -5.942 -4.023 1.00 90.62 157 LYS A C 1
ATOM 1253 O O . LYS A 1 157 ? -2.852 -5.707 -5.230 1.00 90.62 157 LYS A O 1
ATOM 1258 N N . LYS A 1 158 ? -3.217 -5.064 -3.097 1.00 89.94 158 LYS A N 1
ATOM 1259 C CA . LYS A 1 158 ? -3.663 -3.698 -3.420 1.00 89.94 158 LYS A CA 1
ATOM 1260 C C . LYS A 1 158 ? -2.571 -2.961 -4.188 1.00 89.94 158 LYS A C 1
ATOM 1262 O O . LYS A 1 158 ? -2.834 -2.421 -5.258 1.00 89.94 158 LYS A O 1
ATOM 1267 N N . LEU A 1 159 ? -1.342 -2.995 -3.675 1.00 87.94 159 LEU A N 1
ATOM 1268 C CA . LEU A 1 159 ? -0.210 -2.348 -4.322 1.00 87.94 159 LEU A CA 1
ATOM 1269 C C . LEU A 1 159 ? 0.045 -2.930 -5.714 1.00 87.94 159 LEU A C 1
ATOM 1271 O O . LEU A 1 159 ? 0.128 -2.167 -6.668 1.00 87.94 159 LEU A O 1
ATOM 1275 N N . GLN A 1 160 ? 0.092 -4.259 -5.844 1.00 89.25 160 GLN A N 1
ATOM 1276 C CA . GLN A 1 160 ? 0.286 -4.930 -7.128 1.00 89.25 160 GLN A CA 1
ATOM 1277 C C . GLN A 1 160 ? -0.766 -4.498 -8.157 1.00 89.25 160 GLN A C 1
ATOM 1279 O O . GLN A 1 160 ? -0.416 -4.211 -9.302 1.00 89.25 160 GLN A O 1
ATOM 1284 N N . PHE A 1 161 ? -2.037 -4.409 -7.766 1.00 89.94 161 PHE A N 1
ATOM 1285 C CA . PHE A 1 161 ? -3.098 -3.948 -8.657 1.00 89.94 161 PHE A CA 1
ATOM 1286 C C . PHE A 1 161 ? -2.857 -2.513 -9.153 1.00 89.94 161 PHE A C 1
ATOM 1288 O O . PHE A 1 161 ? -2.944 -2.253 -10.354 1.00 89.94 161 PHE A O 1
ATOM 1295 N N . PHE A 1 162 ? -2.493 -1.588 -8.261 1.00 89.69 162 PHE A N 1
ATOM 1296 C CA . PHE A 1 162 ? -2.245 -0.197 -8.642 1.00 89.69 162 PHE A CA 1
ATOM 1297 C C . PHE A 1 162 ? -0.962 -0.020 -9.461 1.00 89.69 162 PHE A C 1
ATOM 1299 O O . PHE A 1 162 ? -0.997 0.607 -10.518 1.00 89.69 162 PHE A O 1
ATOM 1306 N N . THR A 1 163 ? 0.164 -0.568 -9.008 1.00 88.56 163 THR A N 1
ATOM 1307 C CA . THR A 1 163 ? 1.471 -0.335 -9.638 1.00 88.56 163 THR A CA 1
ATOM 1308 C C . THR A 1 163 ? 1.620 -1.127 -10.933 1.00 88.56 163 THR A C 1
ATOM 1310 O O . THR A 1 163 ? 1.887 -0.542 -11.982 1.00 88.56 163 THR A O 1
ATOM 1313 N N . SER A 1 164 ? 1.407 -2.446 -10.883 1.00 85.44 164 SER A N 1
ATOM 1314 C CA . SER A 1 164 ? 1.610 -3.337 -12.034 1.00 85.44 164 SER A CA 1
ATOM 1315 C C . SER A 1 164 ? 0.395 -3.437 -12.956 1.00 85.44 164 SER A C 1
ATOM 1317 O O . SER A 1 164 ? 0.559 -3.659 -14.151 1.00 85.44 164 SER A O 1
ATOM 1319 N N . GLY A 1 165 ? -0.819 -3.244 -12.432 1.00 87.12 165 GLY A N 1
ATOM 1320 C CA . GLY A 1 165 ? -2.030 -3.216 -13.249 1.00 87.12 165 GLY A CA 1
ATOM 1321 C C . GLY A 1 165 ? -2.234 -1.848 -13.889 1.00 87.12 165 GLY A C 1
ATOM 1322 O O . GLY A 1 165 ? -2.113 -1.693 -15.102 1.00 87.12 165 GLY A O 1
ATOM 1323 N N . LEU A 1 166 ? -2.531 -0.844 -13.064 1.00 89.38 166 LEU A N 1
ATOM 1324 C CA . LEU A 1 166 ? -2.987 0.456 -13.554 1.00 89.38 166 LEU A CA 1
ATOM 1325 C C . LEU A 1 166 ? -1.842 1.319 -14.101 1.00 89.38 166 LEU A C 1
ATOM 1327 O O . LEU A 1 166 ? -1.890 1.732 -15.257 1.00 89.38 166 LEU A O 1
ATOM 1331 N N . VAL A 1 167 ? -0.792 1.577 -13.314 1.00 88.12 167 VAL A N 1
ATOM 1332 C CA . VAL A 1 167 ? 0.287 2.486 -13.744 1.00 88.12 167 VAL A CA 1
ATOM 1333 C C . VAL A 1 167 ? 1.128 1.862 -14.858 1.00 88.12 167 VAL A C 1
ATOM 1335 O O . VAL A 1 167 ? 1.308 2.484 -15.905 1.00 88.12 167 VAL A O 1
ATOM 1338 N N . ALA A 1 168 ? 1.614 0.631 -14.676 1.00 85.19 168 ALA A N 1
ATOM 1339 C CA . ALA A 1 168 ? 2.398 -0.049 -15.707 1.00 85.19 168 ALA A CA 1
ATOM 1340 C C . ALA A 1 168 ? 1.572 -0.327 -16.974 1.00 85.19 168 ALA A C 1
ATOM 1342 O O . ALA A 1 168 ? 2.101 -0.184 -18.076 1.00 85.19 168 ALA A O 1
ATOM 1343 N N . GLY A 1 169 ? 0.275 -0.629 -16.837 1.00 87.56 169 GLY A N 1
ATOM 1344 C CA . GLY A 1 169 ? -0.648 -0.756 -17.966 1.00 87.56 169 GLY A CA 1
ATOM 1345 C C . GLY A 1 169 ? -0.778 0.542 -18.765 1.00 87.56 169 GLY A C 1
ATOM 1346 O O . GLY A 1 169 ? -0.599 0.528 -19.981 1.00 87.56 169 GLY A O 1
ATOM 1347 N N . CYS A 1 170 ? -0.993 1.681 -18.096 1.00 89.81 170 CYS A N 1
ATOM 1348 C CA . CYS A 1 170 ? -1.050 2.993 -18.748 1.00 89.81 170 CYS A CA 1
ATOM 1349 C C . CYS A 1 170 ? 0.270 3.364 -19.443 1.00 89.81 170 CYS A C 1
ATOM 1351 O O . CYS A 1 170 ? 0.256 3.837 -20.579 1.00 89.81 170 CYS A O 1
ATOM 1353 N N . VAL A 1 171 ? 1.418 3.126 -18.795 1.00 86.44 171 VAL A N 1
ATOM 1354 C CA . VAL A 1 171 ? 2.744 3.393 -19.385 1.00 86.44 171 VAL A CA 1
ATOM 1355 C C . VAL A 1 171 ? 3.007 2.481 -20.586 1.00 86.44 171 VAL A C 1
ATOM 1357 O O . VAL A 1 171 ? 3.487 2.947 -21.619 1.00 86.44 171 VAL A O 1
ATOM 1360 N N . GLY A 1 172 ? 2.683 1.191 -20.471 1.00 84.75 172 GLY A N 1
ATOM 1361 C CA . GLY A 1 172 ? 2.818 0.220 -21.554 1.00 84.75 172 GLY A CA 1
ATOM 1362 C C . GLY A 1 172 ? 1.938 0.572 -22.751 1.00 84.75 172 GLY A C 1
ATOM 1363 O O . GLY A 1 172 ? 2.422 0.584 -23.881 1.00 84.75 172 GLY A O 1
ATOM 1364 N N . PHE A 1 173 ? 0.681 0.946 -22.500 1.00 88.31 173 PHE A N 1
ATOM 1365 C CA . PHE A 1 173 ? -0.240 1.418 -23.529 1.00 88.31 173 PHE A CA 1
ATOM 1366 C C . PHE A 1 173 ? 0.273 2.687 -24.213 1.00 88.31 173 PHE A C 1
ATOM 1368 O O . PHE A 1 173 ? 0.292 2.735 -25.436 1.00 88.31 173 PHE A O 1
ATOM 1375 N N . ALA A 1 174 ? 0.748 3.683 -23.459 1.00 87.31 174 ALA A N 1
ATOM 1376 C CA . ALA A 1 174 ? 1.292 4.913 -24.035 1.00 87.31 174 ALA A CA 1
ATOM 1377 C C . ALA A 1 174 ? 2.500 4.638 -24.947 1.00 87.31 174 ALA A C 1
ATOM 1379 O O . ALA A 1 174 ? 2.563 5.166 -26.055 1.00 87.31 174 ALA A O 1
ATOM 1380 N N . LYS A 1 175 ? 3.428 3.768 -24.520 1.00 83.62 175 LYS A N 1
ATOM 1381 C CA . LYS A 1 175 ? 4.578 3.350 -25.342 1.00 83.62 175 LYS A CA 1
ATOM 1382 C C . LYS A 1 175 ? 4.134 2.640 -26.623 1.00 83.62 175 LYS A C 1
ATOM 1384 O O . LYS A 1 175 ? 4.607 2.981 -27.704 1.00 83.62 175 LYS A O 1
ATOM 1389 N N . LEU A 1 176 ? 3.210 1.683 -26.509 1.00 85.19 176 LEU A N 1
ATOM 1390 C CA . LEU A 1 176 ? 2.665 0.959 -27.660 1.00 85.19 176 LEU A CA 1
ATOM 1391 C C . LEU A 1 176 ? 1.923 1.889 -28.621 1.00 85.19 176 LEU A C 1
ATOM 1393 O O . LEU A 1 176 ? 2.119 1.792 -29.828 1.00 85.19 176 LEU A O 1
ATOM 1397 N N . PHE A 1 177 ? 1.110 2.802 -28.096 1.00 86.81 177 PHE A N 1
ATOM 1398 C CA . PHE A 1 177 ? 0.343 3.754 -28.889 1.00 86.81 177 PHE A CA 1
ATOM 1399 C C . PHE A 1 177 ? 1.262 4.679 -29.686 1.00 86.81 177 PHE A C 1
ATOM 1401 O O . PHE A 1 177 ? 1.094 4.796 -30.897 1.00 86.81 177 PHE A O 1
ATOM 1408 N N . VAL A 1 178 ? 2.284 5.258 -29.041 1.00 83.50 178 VAL A N 1
ATOM 1409 C CA . VAL A 1 178 ? 3.278 6.101 -29.722 1.00 83.50 178 VAL A CA 1
ATOM 1410 C C . VAL A 1 178 ? 3.935 5.335 -30.866 1.00 83.50 178 VAL A C 1
ATOM 1412 O O . VAL A 1 178 ? 3.984 5.861 -31.973 1.00 83.50 178 VAL A O 1
ATOM 1415 N N . CYS A 1 179 ? 4.355 4.087 -30.644 1.00 80.31 179 CYS A N 1
ATOM 1416 C CA . CYS A 1 179 ? 4.975 3.286 -31.699 1.00 80.31 179 CYS A CA 1
ATOM 1417 C C . CYS A 1 179 ? 4.004 2.871 -32.813 1.00 80.31 179 CYS A C 1
ATOM 1419 O O . CYS A 1 179 ? 4.413 2.795 -33.966 1.00 80.31 179 CYS A O 1
ATOM 1421 N N . ALA A 1 180 ? 2.727 2.643 -32.501 1.00 84.00 180 ALA A N 1
ATOM 1422 C CA . ALA A 1 180 ? 1.718 2.269 -33.490 1.00 84.00 180 ALA A CA 1
ATOM 1423 C C . ALA A 1 180 ? 1.272 3.443 -34.380 1.00 84.00 180 ALA A C 1
ATOM 1425 O O . ALA A 1 180 ? 0.900 3.229 -35.528 1.00 84.00 180 ALA A O 1
ATOM 1426 N N . THR A 1 181 ? 1.295 4.679 -33.866 1.00 83.31 181 THR A N 1
ATOM 1427 C CA . THR A 1 181 ? 0.851 5.879 -34.607 1.00 83.31 181 THR A CA 1
ATOM 1428 C C . THR A 1 181 ? 1.929 6.532 -35.472 1.00 83.31 181 THR A C 1
ATOM 1430 O O . THR A 1 181 ? 1.663 7.537 -36.128 1.00 83.31 181 THR A O 1
ATOM 1433 N N . GLN A 1 182 ? 3.152 6.002 -35.461 1.00 75.19 182 GLN A N 1
ATOM 1434 C CA . GLN A 1 182 ? 4.253 6.546 -36.252 1.00 75.19 182 GLN A CA 1
ATOM 1435 C C . GLN A 1 182 ? 4.023 6.249 -37.740 1.00 75.19 182 GLN A C 1
ATOM 1437 O O . GLN A 1 182 ? 3.853 5.079 -38.093 1.00 75.19 182 GLN A O 1
ATOM 1442 N N . PRO A 1 183 ? 4.014 7.266 -38.621 1.00 65.75 183 PRO A N 1
ATOM 1443 C CA . PRO A 1 183 ? 3.907 7.028 -40.050 1.00 65.75 183 PRO A CA 1
ATOM 1444 C C . PRO A 1 183 ? 5.152 6.270 -40.522 1.00 65.75 183 PRO A C 1
ATOM 1446 O O . PRO A 1 183 ? 6.286 6.645 -40.218 1.00 65.75 183 PRO A O 1
ATOM 1449 N N . SER A 1 184 ? 4.931 5.164 -41.232 1.00 61.22 184 SER A N 1
ATOM 1450 C CA . SER A 1 184 ? 5.974 4.360 -41.868 1.00 61.22 184 SER A CA 1
ATOM 1451 C C . SER A 1 184 ? 6.499 5.085 -43.110 1.00 61.22 184 SER A C 1
ATOM 1453 O O . SER A 1 184 ? 6.316 4.626 -44.239 1.00 61.22 184 SER A O 1
ATOM 1455 N N . ASP A 1 185 ? 7.085 6.261 -42.913 1.00 53.75 185 ASP A N 1
ATOM 1456 C CA . ASP A 1 185 ? 7.628 7.073 -43.993 1.00 53.75 185 ASP A CA 1
ATOM 1457 C C . ASP A 1 185 ? 9.003 6.518 -44.378 1.00 53.75 185 ASP A C 1
ATOM 1459 O O . ASP A 1 185 ? 10.043 6.974 -43.913 1.00 53.75 185 ASP A O 1
ATOM 1463 N N . GLY A 1 186 ? 8.991 5.499 -45.236 1.00 51.56 186 GLY A N 1
ATOM 1464 C CA . GLY A 1 186 ? 10.173 5.025 -45.948 1.00 51.56 186 GLY A CA 1
ATOM 1465 C C . GLY A 1 186 ? 10.819 3.772 -45.360 1.00 51.56 186 GLY A C 1
ATOM 1466 O O . GLY A 1 186 ? 11.152 3.684 -44.185 1.00 51.56 186 GLY A O 1
ATOM 1467 N N . GLU A 1 187 ? 10.994 2.798 -46.246 1.00 52.22 187 GLU A N 1
ATOM 1468 C CA . GLU A 1 187 ? 11.780 1.570 -46.141 1.00 52.22 187 GLU A CA 1
ATOM 1469 C C . GLU A 1 187 ? 13.057 1.762 -45.293 1.00 52.22 187 GLU A C 1
ATOM 1471 O O . GLU A 1 187 ? 14.072 2.272 -45.766 1.00 52.22 187 GLU A O 1
ATOM 1476 N N . LEU A 1 188 ? 12.978 1.389 -44.011 1.00 54.16 188 LEU A N 1
ATOM 1477 C CA . LEU A 1 188 ? 14.039 1.558 -43.019 1.00 54.16 188 LEU A CA 1
ATOM 1478 C C . LEU A 1 188 ? 15.220 0.640 -43.385 1.00 54.16 188 LEU A C 1
ATOM 1480 O O . LEU A 1 188 ? 15.260 -0.534 -43.009 1.00 54.16 188 LEU A O 1
ATOM 1484 N N . ARG A 1 189 ? 16.172 1.146 -44.175 1.00 52.00 189 ARG A N 1
ATOM 1485 C CA . ARG A 1 189 ? 17.406 0.425 -44.500 1.00 52.00 189 ARG A CA 1
ATOM 1486 C C . ARG A 1 189 ? 18.257 0.314 -43.237 1.00 52.00 189 ARG A C 1
ATOM 1488 O O . ARG A 1 189 ? 18.545 1.303 -42.571 1.00 52.00 189 ARG A O 1
ATOM 1495 N N . LEU A 1 190 ? 18.701 -0.907 -42.937 1.00 55.88 190 LEU A N 1
ATOM 1496 C CA . LEU A 1 190 ? 19.558 -1.251 -41.792 1.00 55.88 190 LEU A CA 1
ATOM 1497 C C . LEU A 1 190 ? 20.872 -0.437 -41.735 1.00 55.88 190 LEU A C 1
ATOM 1499 O O . LEU A 1 190 ? 21.520 -0.386 -40.693 1.00 55.88 190 LEU A O 1
ATOM 1503 N N . GLU A 1 191 ? 21.251 0.197 -42.846 1.00 54.59 191 GLU A N 1
ATOM 1504 C CA . GLU A 1 191 ? 22.481 0.973 -43.022 1.00 54.59 191 GLU A CA 1
ATOM 1505 C C . GLU A 1 191 ? 22.438 2.357 -42.338 1.00 54.59 191 GLU A C 1
ATOM 1507 O O . GLU A 1 191 ? 23.489 2.872 -41.961 1.00 54.59 191 GLU A O 1
ATOM 1512 N N . ASP A 1 192 ? 21.253 2.917 -42.056 1.00 52.12 192 ASP A N 1
ATOM 1513 C CA . ASP A 1 192 ? 21.124 4.234 -41.404 1.00 52.12 192 ASP A CA 1
ATOM 1514 C C . ASP A 1 192 ? 21.263 4.187 -39.868 1.00 52.12 192 ASP A C 1
ATOM 1516 O O . ASP A 1 192 ? 21.438 5.221 -39.218 1.00 52.12 192 ASP A O 1
ATOM 1520 N N . PHE A 1 193 ? 21.271 2.998 -39.251 1.00 55.16 193 PHE A N 1
ATOM 1521 C CA . PHE A 1 193 ? 21.463 2.855 -37.797 1.00 55.16 193 PHE A CA 1
ATOM 1522 C C . PHE A 1 193 ? 22.866 3.250 -37.319 1.00 55.16 193 PHE A C 1
ATOM 1524 O O . PHE A 1 193 ? 23.045 3.536 -36.136 1.00 55.16 193 PHE A O 1
ATOM 1531 N N . ALA A 1 194 ? 23.854 3.311 -38.216 1.00 53.59 194 ALA A N 1
ATOM 1532 C CA . ALA A 1 194 ? 25.204 3.756 -37.874 1.00 53.59 194 ALA A CA 1
ATOM 1533 C C . ALA A 1 194 ? 25.324 5.291 -37.751 1.00 53.59 194 ALA A C 1
ATOM 1535 O O . ALA A 1 194 ? 26.309 5.777 -37.197 1.00 53.59 194 ALA A O 1
ATOM 1536 N N . GLY A 1 195 ? 24.332 6.051 -38.242 1.00 49.75 195 GLY A N 1
ATOM 1537 C CA . GLY A 1 195 ? 24.339 7.520 -38.260 1.00 49.75 195 GLY A CA 1
ATOM 1538 C C . GLY A 1 195 ? 23.057 8.192 -37.755 1.00 49.75 195 GLY A C 1
ATOM 1539 O O . GLY A 1 195 ? 22.986 9.422 -37.746 1.00 49.75 195 GLY A O 1
ATOM 1540 N N . ALA A 1 196 ? 22.045 7.422 -37.342 1.00 48.59 196 ALA A N 1
ATOM 1541 C CA . ALA A 1 196 ? 20.755 7.950 -36.913 1.00 48.59 196 ALA A CA 1
ATOM 1542 C C . ALA A 1 196 ? 20.895 8.891 -35.705 1.00 48.59 196 ALA A C 1
ATOM 1544 O O . ALA A 1 196 ? 21.369 8.522 -34.630 1.00 48.59 196 ALA A O 1
ATOM 1545 N N . VAL A 1 197 ? 20.434 10.128 -35.890 1.00 55.44 197 VAL A N 1
ATOM 1546 C CA . VAL A 1 197 ? 20.340 11.130 -34.829 1.00 55.44 197 VAL A CA 1
ATOM 1547 C C . VAL A 1 197 ? 19.407 10.590 -33.729 1.00 55.44 197 VAL A C 1
ATOM 1549 O O . VAL A 1 197 ? 18.298 10.153 -34.052 1.00 55.44 197 VAL A O 1
ATOM 1552 N N . PRO A 1 198 ? 19.784 10.651 -32.435 1.00 57.47 198 PRO A N 1
ATOM 1553 C CA . PRO A 1 198 ? 19.015 10.078 -31.318 1.00 57.47 198 PRO A CA 1
ATOM 1554 C C . PRO A 1 198 ? 17.625 10.706 -31.083 1.00 57.47 198 PRO A C 1
ATOM 1556 O O . PRO A 1 198 ? 16.946 10.353 -30.123 1.00 57.47 198 PRO A O 1
ATOM 1559 N N . SER A 1 199 ? 17.193 11.640 -31.931 1.00 58.38 199 SER A N 1
ATOM 1560 C CA . SER A 1 199 ? 15.896 12.313 -31.864 1.00 58.38 199 SER A CA 1
ATOM 1561 C C . SER A 1 199 ? 14.836 11.737 -32.808 1.00 58.38 199 SER A C 1
ATOM 1563 O O . SER A 1 199 ? 13.689 12.181 -32.740 1.00 58.38 199 SER A O 1
ATOM 1565 N N . SER A 1 200 ? 15.168 10.777 -33.686 1.00 62.03 200 SER A N 1
ATOM 1566 C CA . SER A 1 200 ? 14.149 10.181 -34.557 1.00 62.03 200 SER A CA 1
ATOM 1567 C C . SER A 1 200 ? 13.253 9.221 -33.756 1.00 62.03 200 SER A C 1
ATOM 1569 O O . SER A 1 200 ? 13.739 8.371 -33.001 1.00 62.03 200 SER A O 1
ATOM 1571 N N . PRO A 1 201 ? 11.923 9.329 -33.879 1.00 63.44 201 PRO A N 1
ATOM 1572 C CA . PRO A 1 201 ? 11.026 8.534 -33.051 1.00 63.44 201 PRO A CA 1
ATOM 1573 C C . PRO A 1 201 ? 10.959 7.052 -33.487 1.00 63.44 201 PRO A C 1
ATOM 1575 O O . PRO A 1 201 ? 10.681 6.182 -32.662 1.00 63.44 201 PRO A O 1
ATOM 1578 N N . ALA A 1 202 ? 11.373 6.738 -34.721 1.00 63.81 202 ALA A N 1
ATOM 1579 C CA . ALA A 1 202 ? 11.608 5.369 -35.182 1.00 63.81 202 ALA A CA 1
ATOM 1580 C C . ALA A 1 202 ? 12.777 4.691 -34.436 1.00 63.81 202 ALA A C 1
ATOM 1582 O O . ALA A 1 202 ? 12.661 3.532 -34.034 1.00 63.81 202 ALA A O 1
ATOM 1583 N N . TYR A 1 203 ? 13.872 5.420 -34.173 1.00 65.81 203 TYR A N 1
ATOM 1584 C CA . TYR A 1 203 ? 14.972 4.931 -33.332 1.00 65.81 203 TYR A CA 1
ATOM 1585 C C . TYR A 1 203 ? 14.501 4.702 -31.891 1.00 65.81 203 TYR A C 1
ATOM 1587 O O . TYR A 1 203 ? 14.839 3.688 -31.281 1.00 65.81 203 TYR A O 1
ATOM 1595 N N . ALA A 1 204 ? 13.650 5.591 -31.365 1.00 66.62 204 ALA A N 1
ATOM 1596 C CA . ALA A 1 204 ? 13.086 5.426 -30.031 1.00 66.62 204 ALA A CA 1
ATOM 1597 C C . ALA A 1 204 ? 12.246 4.142 -29.908 1.00 66.62 204 ALA A C 1
ATOM 1599 O O . ALA A 1 204 ? 12.381 3.433 -28.918 1.00 66.62 204 ALA A O 1
ATOM 1600 N N . CYS A 1 205 ? 11.446 3.780 -30.914 1.00 72.25 205 CYS A N 1
ATOM 1601 C CA . CYS A 1 205 ? 10.691 2.521 -30.893 1.00 72.25 205 CYS A CA 1
ATOM 1602 C C . CYS A 1 205 ? 11.561 1.279 -31.138 1.00 72.25 205 CYS A C 1
ATOM 1604 O O . CYS A 1 205 ? 11.297 0.238 -30.541 1.00 72.25 205 CYS A O 1
ATOM 1606 N N . ALA A 1 206 ? 12.612 1.372 -31.959 1.00 68.88 206 ALA A N 1
ATOM 1607 C CA . ALA A 1 206 ? 13.536 0.260 -32.201 1.00 68.88 206 ALA A CA 1
ATOM 1608 C C . ALA A 1 206 ? 14.444 -0.041 -30.994 1.00 68.88 206 ALA A C 1
ATOM 1610 O O . ALA A 1 206 ? 14.782 -1.196 -30.748 1.00 68.88 206 ALA A O 1
ATOM 1611 N N . VAL A 1 207 ? 14.824 0.984 -30.223 1.00 67.75 207 VAL A N 1
ATOM 1612 C CA . VAL A 1 207 ? 15.706 0.847 -29.051 1.00 67.75 207 VAL A CA 1
ATOM 1613 C C . VAL A 1 207 ? 14.917 0.694 -27.747 1.00 67.75 207 VAL A C 1
ATOM 1615 O O . VAL A 1 207 ? 15.284 -0.124 -26.904 1.00 67.75 207 VAL A O 1
ATOM 1618 N N . PHE A 1 208 ? 13.805 1.419 -27.589 1.00 65.94 208 PHE A N 1
ATOM 1619 C CA . PHE A 1 208 ? 12.934 1.385 -26.407 1.00 65.94 208 PHE A CA 1
ATOM 1620 C C . PHE A 1 208 ? 11.614 0.647 -26.667 1.00 65.94 208 PHE A C 1
ATOM 1622 O O . PHE A 1 208 ? 10.556 1.065 -26.182 1.00 65.94 208 PHE A O 1
ATOM 1629 N N . TYR A 1 209 ? 11.655 -0.466 -27.406 1.00 69.44 209 TYR A N 1
ATOM 1630 C CA . TYR A 1 209 ? 10.481 -1.327 -27.526 1.00 69.44 209 TYR A CA 1
ATOM 1631 C C . TYR A 1 209 ? 10.065 -1.859 -26.141 1.00 69.44 209 TYR A C 1
ATOM 1633 O O . TYR A 1 209 ? 10.916 -2.077 -25.265 1.00 69.44 209 TYR A O 1
ATOM 1641 N N . PRO A 1 210 ? 8.755 -2.055 -25.899 1.00 65.50 210 PRO A N 1
ATOM 1642 C CA . PRO A 1 210 ? 8.269 -2.572 -24.626 1.00 65.50 210 PRO A CA 1
ATOM 1643 C C . PRO A 1 210 ? 8.925 -3.927 -24.322 1.00 65.50 210 PRO A C 1
ATOM 1645 O O . PRO A 1 210 ? 8.773 -4.880 -25.079 1.00 65.50 210 PRO A O 1
ATOM 1648 N N . GLY A 1 211 ? 9.677 -3.990 -23.219 1.00 64.75 211 GLY A N 1
ATOM 1649 C CA . GLY A 1 211 ? 10.420 -5.183 -22.791 1.00 64.75 211 GLY A CA 1
ATOM 1650 C C . GLY A 1 211 ? 11.940 -5.116 -22.990 1.00 64.75 211 GLY A C 1
ATOM 1651 O O . GLY A 1 211 ? 12.651 -5.894 -22.363 1.00 64.75 211 GLY A O 1
ATOM 1652 N N . SER A 1 212 ? 12.462 -4.156 -23.764 1.00 69.19 212 SER A N 1
ATOM 1653 C CA . SER A 1 212 ? 13.909 -3.932 -23.964 1.00 69.19 212 SER A CA 1
ATOM 1654 C C . SER A 1 212 ? 14.550 -3.144 -22.816 1.00 69.19 212 SER A C 1
ATOM 1656 O O . SER A 1 212 ? 15.150 -2.085 -23.003 1.00 69.19 212 SER A O 1
ATOM 1658 N N . HIS A 1 213 ? 14.359 -3.592 -21.580 1.00 71.25 213 HIS A N 1
ATOM 1659 C CA . HIS A 1 213 ? 14.968 -2.941 -20.424 1.00 71.25 213 HIS A CA 1
ATOM 1660 C C . HIS A 1 213 ? 16.124 -3.796 -19.916 1.00 71.25 213 HIS A C 1
ATOM 1662 O O . HIS A 1 213 ? 15.948 -4.965 -19.589 1.00 71.25 213 HIS A O 1
ATOM 1668 N N . THR A 1 214 ? 17.319 -3.209 -19.811 1.00 80.00 214 THR A N 1
ATOM 1669 C CA . THR A 1 214 ? 18.494 -3.871 -19.215 1.00 80.00 214 THR A CA 1
ATOM 1670 C C . THR A 1 214 ? 18.244 -4.291 -17.764 1.00 80.00 214 THR A C 1
ATOM 1672 O O . THR A 1 214 ? 18.872 -5.225 -17.273 1.00 80.00 214 THR A O 1
ATOM 1675 N N . THR A 1 215 ? 17.288 -3.642 -17.093 1.00 82.31 215 THR A N 1
ATOM 1676 C CA . THR A 1 215 ? 16.831 -3.948 -15.733 1.00 82.31 215 THR A CA 1
ATOM 1677 C C . THR A 1 215 ? 15.792 -5.066 -15.665 1.00 82.31 215 THR A C 1
ATOM 1679 O O . THR A 1 215 ? 15.510 -5.548 -14.570 1.00 82.31 215 THR A O 1
ATOM 1682 N N . PHE A 1 216 ? 15.264 -5.543 -16.798 1.00 83.50 216 PHE A N 1
ATOM 1683 C CA . PHE A 1 216 ? 14.251 -6.600 -16.844 1.00 83.50 216 PHE A CA 1
ATOM 1684 C C . PHE A 1 216 ? 14.607 -7.864 -16.040 1.00 83.50 216 PHE A C 1
ATOM 1686 O O . PHE A 1 216 ? 13.765 -8.295 -15.255 1.00 83.50 216 PHE A O 1
ATOM 1693 N N . PRO A 1 217 ? 15.812 -8.470 -16.152 1.00 86.62 217 PRO A N 1
ATOM 1694 C CA . PRO A 1 217 ? 16.122 -9.672 -15.376 1.00 86.62 217 PRO A CA 1
ATOM 1695 C C . PRO A 1 217 ? 16.093 -9.416 -13.865 1.00 86.62 217 PRO A C 1
ATOM 1697 O O . PRO A 1 217 ? 15.663 -10.283 -13.108 1.00 86.62 217 PRO A O 1
ATOM 1700 N N . PHE A 1 218 ? 16.503 -8.225 -13.422 1.00 87.25 218 PHE A N 1
ATOM 1701 C CA . PHE A 1 218 ? 16.455 -7.834 -12.015 1.00 87.25 218 PHE A CA 1
ATOM 1702 C C . PHE A 1 218 ? 15.014 -7.619 -11.531 1.00 87.25 218 PHE A C 1
ATOM 1704 O O . PHE A 1 218 ? 14.632 -8.132 -10.482 1.00 87.25 218 PHE A O 1
ATOM 1711 N N . GLU A 1 219 ? 14.192 -6.921 -12.314 1.00 85.94 219 GLU A N 1
ATOM 1712 C CA . GLU A 1 219 ? 12.774 -6.696 -12.006 1.00 85.94 219 GLU A CA 1
ATOM 1713 C C . GLU A 1 219 ? 11.981 -8.010 -11.982 1.00 85.94 219 GLU A C 1
ATOM 1715 O O . GLU A 1 219 ? 11.229 -8.272 -11.044 1.00 85.94 219 GLU A O 1
ATOM 1720 N N . PHE A 1 220 ? 12.204 -8.882 -12.968 1.00 86.94 220 PHE A N 1
ATOM 1721 C CA . PHE A 1 220 ? 11.597 -10.209 -13.016 1.00 86.94 220 PHE A CA 1
ATOM 1722 C C . PHE A 1 220 ? 11.997 -11.052 -11.803 1.00 86.94 220 PHE A C 1
ATOM 1724 O O . PHE A 1 220 ? 11.155 -11.698 -11.179 1.00 86.94 220 PHE A O 1
ATOM 1731 N N . PHE A 1 221 ? 13.274 -11.008 -11.428 1.00 89.06 221 PHE A N 1
ATOM 1732 C CA . PHE A 1 221 ? 13.766 -11.686 -10.240 1.00 89.06 221 PHE A CA 1
ATOM 1733 C C . PHE A 1 221 ? 13.057 -11.196 -8.961 1.00 89.06 221 PHE A C 1
ATOM 1735 O O . PHE A 1 221 ? 12.543 -12.011 -8.191 1.00 89.06 221 PHE A O 1
ATOM 1742 N N . LEU A 1 222 ? 12.959 -9.878 -8.755 1.00 89.25 222 LEU A N 1
ATOM 1743 C CA . LEU A 1 222 ? 12.244 -9.302 -7.611 1.00 89.25 222 LEU A CA 1
ATOM 1744 C C . LEU A 1 222 ? 10.764 -9.701 -7.592 1.00 89.25 222 LEU A C 1
ATOM 1746 O O . LEU A 1 222 ? 10.227 -10.034 -6.533 1.00 89.25 222 LEU A O 1
ATOM 1750 N N . PHE A 1 223 ? 10.118 -9.730 -8.758 1.00 88.00 223 PHE A N 1
A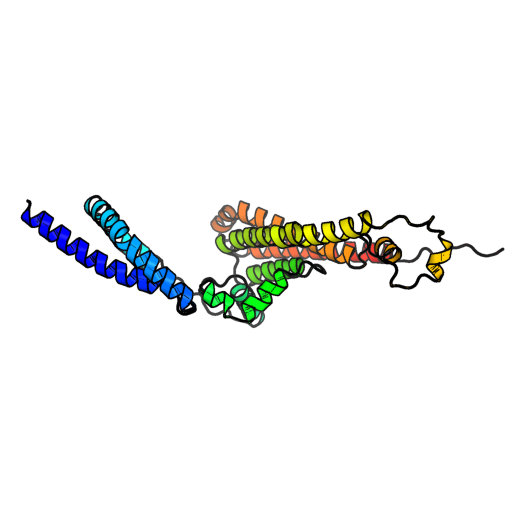TOM 1751 C CA . PHE A 1 223 ? 8.736 -10.179 -8.899 1.00 88.00 223 PHE A CA 1
ATOM 1752 C C . PHE A 1 223 ? 8.552 -11.644 -8.470 1.00 88.00 223 PHE A C 1
ATOM 1754 O O . PHE A 1 223 ? 7.583 -11.971 -7.773 1.00 88.00 223 PHE A O 1
ATOM 1761 N N . VAL A 1 224 ? 9.487 -12.530 -8.835 1.00 90.25 224 VAL A N 1
ATOM 1762 C CA . VAL A 1 224 ? 9.469 -13.940 -8.411 1.00 90.25 224 VAL A CA 1
ATOM 1763 C C . VAL A 1 224 ? 9.629 -14.048 -6.896 1.00 90.25 224 VAL A C 1
ATOM 1765 O O . VAL A 1 224 ? 8.818 -14.713 -6.253 1.00 90.25 224 VAL A O 1
ATOM 1768 N N . VAL A 1 225 ? 10.606 -13.352 -6.303 1.00 89.00 225 VAL A N 1
ATOM 1769 C CA . VAL A 1 225 ? 10.811 -13.344 -4.841 1.00 89.00 225 VAL A CA 1
ATOM 1770 C C . VAL A 1 225 ? 9.565 -12.851 -4.112 1.00 89.00 225 VAL A C 1
ATOM 1772 O O . VAL A 1 225 ? 9.108 -13.4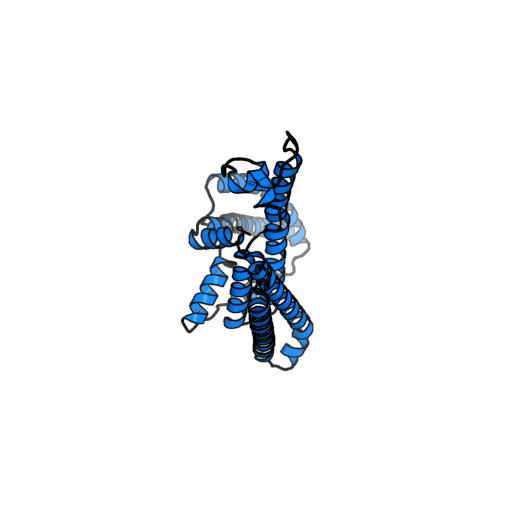91 -3.164 1.00 89.00 225 VAL A O 1
ATOM 1775 N N . ARG A 1 226 ? 8.965 -11.749 -4.576 1.00 89.31 226 ARG A N 1
ATOM 1776 C CA . ARG A 1 226 ? 7.716 -11.230 -4.008 1.00 89.31 226 ARG A CA 1
ATOM 1777 C C . ARG A 1 226 ? 6.594 -12.262 -4.088 1.00 89.31 226 ARG A C 1
ATOM 1779 O O . ARG A 1 226 ? 5.866 -12.454 -3.117 1.00 89.31 226 ARG A O 1
ATOM 1786 N N . SER A 1 227 ? 6.453 -12.926 -5.232 1.00 89.94 227 SER A N 1
ATOM 1787 C CA . SER A 1 227 ? 5.422 -13.945 -5.436 1.00 89.94 227 SER A CA 1
ATOM 1788 C C . SER A 1 227 ? 5.606 -15.120 -4.473 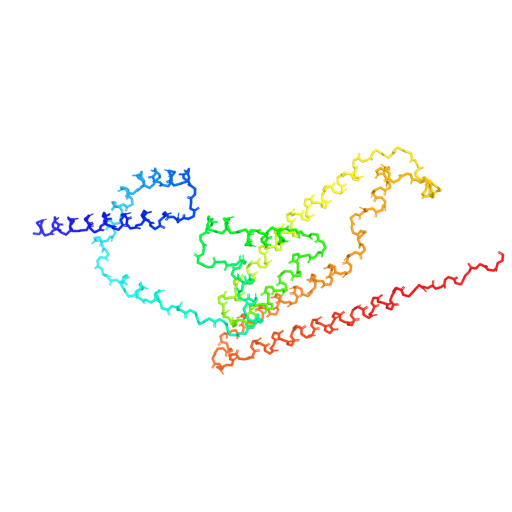1.00 89.94 227 SER A C 1
ATOM 1790 O O . SER A 1 227 ? 4.642 -15.537 -3.834 1.00 89.94 227 SER A O 1
ATOM 1792 N N . LEU A 1 228 ? 6.838 -15.605 -4.296 1.00 90.56 228 LEU A N 1
ATOM 1793 C CA . LEU A 1 228 ? 7.152 -16.668 -3.337 1.00 90.56 228 LEU A CA 1
ATOM 1794 C C . LEU A 1 228 ? 6.860 -16.254 -1.891 1.00 90.56 228 LEU A C 1
ATOM 1796 O O . LEU A 1 228 ? 6.289 -17.042 -1.141 1.00 90.56 228 LEU A O 1
ATOM 1800 N N . LEU A 1 229 ? 7.178 -15.014 -1.509 1.00 88.75 229 LEU A N 1
ATOM 1801 C CA . LEU A 1 229 ? 6.851 -14.484 -0.182 1.00 88.75 229 LEU A CA 1
ATOM 1802 C C . LEU A 1 229 ? 5.342 -14.446 0.075 1.00 88.75 229 LEU A C 1
ATOM 1804 O O . LEU A 1 229 ? 4.907 -14.797 1.170 1.00 88.75 229 LEU A O 1
ATOM 1808 N N . LEU A 1 230 ? 4.541 -14.062 -0.922 1.00 89.19 230 LEU A N 1
ATOM 1809 C CA . LEU A 1 230 ? 3.080 -14.052 -0.805 1.00 89.19 230 LEU A CA 1
ATOM 1810 C C . LEU A 1 230 ? 2.498 -15.459 -0.682 1.00 89.19 230 LEU A C 1
ATOM 1812 O O . LEU A 1 230 ? 1.606 -15.680 0.135 1.00 89.19 230 LEU A O 1
ATOM 1816 N N . TRP A 1 231 ? 3.015 -16.417 -1.451 1.00 90.19 231 TRP A N 1
ATOM 1817 C CA . TRP A 1 231 ? 2.632 -17.820 -1.305 1.00 90.19 231 TRP A CA 1
ATOM 1818 C C . TRP A 1 231 ? 3.031 -18.377 0.063 1.00 90.19 231 TRP A C 1
ATOM 1820 O O . TRP A 1 231 ? 2.218 -19.033 0.707 1.00 90.19 231 TRP A O 1
ATOM 1830 N N . GLY A 1 232 ? 4.236 -18.060 0.544 1.00 87.88 232 GLY A N 1
ATOM 1831 C CA . GLY A 1 232 ? 4.690 -18.427 1.886 1.00 87.88 232 GLY A CA 1
ATOM 1832 C C . GLY A 1 232 ? 3.786 -17.857 2.981 1.00 87.88 232 GLY A C 1
ATOM 1833 O O . GLY A 1 232 ? 3.367 -18.591 3.871 1.00 87.88 232 GLY A O 1
ATOM 1834 N N . ALA A 1 233 ? 3.409 -16.581 2.867 1.00 88.25 233 ALA A N 1
ATOM 1835 C CA . ALA A 1 233 ? 2.454 -15.931 3.759 1.00 88.25 233 ALA A CA 1
ATOM 1836 C C . ALA A 1 233 ? 1.077 -16.618 3.740 1.00 88.25 233 ALA A C 1
ATOM 1838 O O . ALA A 1 233 ? 0.485 -16.842 4.791 1.00 88.25 233 ALA A O 1
ATOM 1839 N N . PHE A 1 234 ? 0.581 -17.009 2.565 1.00 88.69 234 PHE A N 1
ATOM 1840 C CA . PHE A 1 234 ? -0.703 -17.701 2.439 1.00 88.69 234 PHE A CA 1
ATOM 1841 C C . PHE A 1 234 ? -0.682 -19.104 3.064 1.00 88.69 234 PHE A C 1
ATOM 1843 O O . PHE A 1 234 ? -1.611 -19.487 3.771 1.00 88.69 234 PHE A O 1
ATOM 1850 N N . VAL A 1 235 ? 0.398 -19.862 2.848 1.00 88.50 235 VAL A N 1
ATOM 1851 C CA . VAL A 1 235 ? 0.587 -21.184 3.468 1.00 88.50 235 VAL A CA 1
ATOM 1852 C C . VAL A 1 235 ? 0.695 -21.062 4.987 1.00 88.50 235 VAL A C 1
ATOM 1854 O O . VAL A 1 235 ? 0.136 -21.896 5.700 1.00 88.50 235 VAL A O 1
ATOM 1857 N N . LEU A 1 236 ? 1.384 -20.030 5.480 1.00 85.69 236 LEU A N 1
ATOM 1858 C CA . LEU A 1 236 ? 1.498 -19.760 6.908 1.00 85.69 236 LEU A CA 1
ATOM 1859 C C . LEU A 1 236 ? 0.134 -19.433 7.526 1.00 85.69 236 LEU A C 1
ATOM 1861 O O . LEU A 1 236 ? -0.196 -19.994 8.566 1.00 85.69 236 LEU A O 1
ATOM 1865 N N . LEU A 1 237 ? -0.667 -18.597 6.856 1.00 87.56 237 LEU A N 1
ATOM 1866 C CA . LEU A 1 237 ? -2.020 -18.248 7.292 1.00 87.56 237 LEU A CA 1
ATOM 1867 C C . LEU A 1 237 ? -2.911 -19.491 7.380 1.00 87.56 237 LEU A C 1
ATOM 1869 O O . LEU A 1 237 ? -3.583 -19.703 8.381 1.00 87.56 237 LEU A O 1
ATOM 1873 N N . TRP A 1 238 ? -2.857 -20.364 6.371 1.00 88.69 238 TRP A N 1
ATOM 1874 C CA . TRP A 1 238 ? -3.629 -21.611 6.359 1.00 88.69 238 TRP A CA 1
ATOM 1875 C C . TRP A 1 238 ? -3.311 -22.540 7.542 1.00 88.69 238 TRP A C 1
ATOM 1877 O O . TRP A 1 238 ? -4.172 -23.286 8.001 1.00 88.69 238 TRP A O 1
ATOM 1887 N N . HIS A 1 239 ? -2.070 -22.519 8.035 1.00 86.62 239 HIS A N 1
ATOM 1888 C CA . HIS A 1 239 ? -1.620 -23.379 9.133 1.00 86.62 239 HIS A CA 1
ATOM 1889 C C . HIS A 1 239 ? -1.568 -22.665 10.489 1.00 86.62 239 HIS A C 1
ATOM 1891 O O . HIS A 1 239 ? -1.075 -23.256 11.453 1.00 86.62 239 HIS A O 1
ATOM 1897 N N . TYR A 1 240 ? -2.066 -21.431 10.586 1.00 84.06 240 TYR A N 1
ATOM 1898 C CA . TYR A 1 240 ? -1.940 -20.611 11.789 1.00 84.06 240 TYR A CA 1
ATOM 1899 C C . TYR A 1 240 ? -2.573 -21.289 13.019 1.00 84.06 240 TYR A C 1
ATOM 1901 O O . TYR A 1 240 ? -1.869 -21.546 13.996 1.00 84.06 240 TYR A O 1
ATOM 1909 N N . ASP A 1 241 ? -3.822 -21.758 12.919 1.00 82.00 241 ASP A N 1
ATOM 1910 C CA . ASP A 1 241 ? -4.534 -22.457 14.007 1.00 82.00 241 ASP A CA 1
ATOM 1911 C C . ASP A 1 241 ? -3.811 -23.709 14.523 1.00 82.00 241 ASP A C 1
ATOM 1913 O O . ASP A 1 241 ? -3.964 -24.126 15.676 1.00 82.00 241 ASP A O 1
ATOM 1917 N N . ALA A 1 242 ? -3.083 -24.396 13.640 1.00 81.62 242 ALA A N 1
ATOM 1918 C CA . ALA A 1 242 ? -2.337 -25.599 13.992 1.00 81.62 242 ALA A CA 1
ATOM 1919 C C . ALA A 1 242 ? -1.020 -25.256 14.703 1.00 81.62 242 ALA A C 1
ATOM 1921 O O . ALA A 1 242 ? -0.556 -26.032 15.542 1.00 81.62 242 ALA A O 1
ATOM 1922 N N . LEU A 1 243 ? -0.423 -24.111 14.366 1.00 75.81 243 LEU A N 1
ATOM 1923 C CA . LEU A 1 243 ? 0.794 -23.588 14.982 1.00 75.81 243 LEU A CA 1
ATOM 1924 C C . LEU A 1 243 ? 0.508 -22.990 16.361 1.00 75.81 243 LEU A C 1
ATOM 1926 O O . LEU A 1 243 ? 1.239 -23.286 17.309 1.00 75.81 243 LEU A O 1
ATOM 1930 N N . GLU A 1 244 ? -0.586 -22.239 16.487 1.00 80.44 244 GLU A N 1
ATOM 1931 C CA . GLU A 1 244 ? -1.036 -21.661 17.753 1.00 80.44 244 GLU A CA 1
ATOM 1932 C C . GLU A 1 244 ? -1.346 -22.758 18.779 1.00 80.44 244 GLU A C 1
ATOM 1934 O O . GLU A 1 244 ? -0.816 -22.747 19.890 1.00 80.44 244 GLU A O 1
ATOM 1939 N N . ARG A 1 245 ? -2.082 -23.804 18.373 1.00 79.38 245 ARG A N 1
ATOM 1940 C CA . ARG A 1 245 ? -2.385 -24.960 19.238 1.00 79.38 245 ARG A CA 1
ATOM 1941 C C . ARG A 1 245 ? -1.153 -25.717 19.738 1.00 79.38 245 ARG A C 1
ATOM 1943 O O . ARG A 1 245 ? -1.242 -26.423 20.738 1.00 79.38 245 ARG A O 1
ATOM 1950 N N . ARG A 1 246 ? -0.012 -25.606 19.054 1.00 79.31 246 ARG A N 1
ATOM 1951 C CA . ARG A 1 246 ? 1.252 -26.242 19.463 1.00 79.31 246 ARG A CA 1
ATOM 1952 C C . ARG A 1 246 ? 2.130 -25.328 20.323 1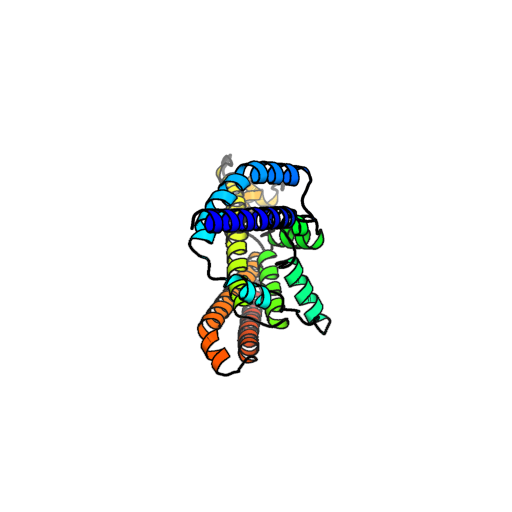.00 79.31 246 ARG A C 1
ATOM 1954 O O . ARG A 1 246 ? 3.226 -25.748 20.684 1.00 79.31 246 ARG A O 1
ATOM 1961 N N . GLY A 1 247 ? 1.687 -24.102 20.627 1.00 73.25 247 GLY A N 1
ATOM 1962 C CA . GLY A 1 247 ? 2.480 -23.102 21.355 1.00 73.25 247 GLY A CA 1
ATOM 1963 C C . GLY A 1 247 ? 3.791 -22.753 20.645 1.00 73.25 247 GLY A C 1
ATOM 1964 O O . GLY A 1 247 ? 4.760 -22.316 21.267 1.00 73.25 247 GLY A O 1
ATOM 1965 N N . LEU A 1 248 ? 3.865 -23.007 19.335 1.00 63.72 248 LEU A N 1
ATOM 1966 C CA . LEU A 1 248 ? 5.096 -22.946 18.557 1.00 63.72 248 LEU A CA 1
ATOM 1967 C C . LEU A 1 248 ? 5.206 -21.591 17.852 1.00 63.72 248 LEU A C 1
ATOM 1969 O O . LEU A 1 248 ? 5.314 -21.502 16.631 1.00 63.72 248 LEU A O 1
ATOM 1973 N N . HIS A 1 249 ? 5.222 -20.520 18.646 1.00 62.69 249 HIS A N 1
ATOM 1974 C CA . HIS A 1 249 ? 5.309 -19.135 18.163 1.00 62.69 249 HIS A CA 1
ATOM 1975 C C . HIS A 1 249 ? 6.613 -18.837 17.378 1.00 62.69 249 HIS A C 1
ATOM 1977 O O . HIS A 1 249 ? 6.697 -17.849 16.656 1.00 62.69 249 HIS A O 1
ATOM 1983 N N . TRP A 1 250 ? 7.621 -19.720 17.455 1.00 57.03 250 TRP A N 1
ATOM 1984 C CA . TRP A 1 250 ? 8.922 -19.617 16.766 1.00 57.03 250 TRP A CA 1
ATOM 1985 C C . TRP A 1 250 ? 8.988 -20.355 15.414 1.00 57.03 250 TRP A C 1
ATOM 1987 O O . TRP A 1 250 ? 9.964 -20.238 14.670 1.00 57.03 250 TRP A O 1
ATOM 1997 N N . LEU A 1 251 ? 7.988 -21.179 15.085 1.00 51.12 251 LEU A N 1
ATOM 1998 C CA . LEU A 1 251 ? 7.974 -21.907 13.813 1.00 51.12 251 LEU A CA 1
ATOM 1999 C C . LEU A 1 251 ? 7.648 -21.021 12.589 1.00 51.12 251 LEU A C 1
ATOM 2001 O O . LEU A 1 251 ? 8.271 -21.213 11.544 1.00 51.12 251 LEU A O 1
ATOM 2005 N N . PRO A 1 252 ? 6.752 -20.016 12.689 1.00 54.19 252 PRO A N 1
ATOM 2006 C CA . PRO A 1 252 ? 6.515 -19.051 11.615 1.00 54.19 252 PRO A CA 1
ATOM 2007 C C . PRO A 1 252 ? 7.787 -18.326 11.175 1.00 54.19 252 PRO A C 1
ATOM 2009 O O . PRO A 1 252 ? 8.035 -18.160 9.982 1.00 54.19 252 PRO A O 1
ATOM 2012 N N . THR A 1 253 ? 8.631 -17.939 12.136 1.00 54.84 253 THR A N 1
ATOM 2013 C CA . THR A 1 253 ? 9.885 -17.231 11.865 1.00 54.84 253 THR A CA 1
ATOM 2014 C C . THR A 1 253 ? 10.925 -18.143 11.225 1.00 54.84 253 THR A C 1
ATOM 2016 O O . THR A 1 253 ? 11.610 -17.713 10.303 1.00 54.84 253 THR A O 1
ATOM 2019 N N . THR A 1 254 ? 11.014 -19.414 11.624 1.00 56.28 254 THR A N 1
ATOM 2020 C CA . THR A 1 254 ? 11.953 -20.373 11.010 1.00 56.28 254 THR A CA 1
ATOM 2021 C C . THR A 1 254 ? 11.522 -20.824 9.616 1.00 56.28 254 THR A C 1
ATOM 2023 O O . THR A 1 254 ? 12.367 -20.896 8.728 1.00 56.28 254 THR A O 1
ATOM 2026 N N . ILE A 1 255 ? 10.227 -21.053 9.372 1.00 59.03 255 ILE A N 1
ATOM 2027 C CA . ILE A 1 255 ? 9.707 -21.372 8.032 1.00 59.03 255 ILE A CA 1
ATOM 2028 C C . ILE A 1 255 ? 9.810 -20.148 7.115 1.00 59.03 255 ILE A C 1
ATOM 2030 O O . ILE A 1 255 ? 10.267 -20.280 5.983 1.00 59.03 255 ILE A O 1
ATOM 2034 N N . GLY A 1 256 ? 9.481 -18.950 7.607 1.00 56.47 256 GLY A N 1
ATOM 2035 C CA . GLY A 1 256 ? 9.683 -17.698 6.875 1.00 56.47 256 GLY A CA 1
ATOM 2036 C C . GLY A 1 256 ? 11.153 -17.463 6.516 1.00 56.47 256 GLY A C 1
ATOM 2037 O O . GLY A 1 256 ? 11.457 -17.149 5.368 1.00 56.47 256 GLY A O 1
ATOM 2038 N N . LEU A 1 257 ? 12.082 -17.703 7.450 1.00 58.91 257 LEU A N 1
ATOM 2039 C CA . LEU A 1 257 ? 13.529 -17.639 7.207 1.00 58.91 257 LEU A CA 1
ATOM 2040 C C . LEU A 1 257 ? 14.012 -18.716 6.235 1.00 58.91 257 LEU A C 1
ATOM 2042 O O . LEU A 1 257 ? 14.898 -18.441 5.433 1.00 58.91 257 LEU A O 1
ATOM 2046 N N . LEU A 1 258 ? 13.442 -19.920 6.270 1.00 58.84 258 LEU A N 1
ATOM 2047 C CA . LEU A 1 258 ? 13.762 -20.986 5.322 1.00 58.84 258 LEU A CA 1
ATOM 2048 C C . LEU A 1 258 ? 13.249 -20.663 3.920 1.00 58.84 258 LEU A C 1
ATOM 2050 O O . LEU A 1 258 ? 13.982 -20.880 2.964 1.00 58.84 258 LEU A O 1
ATOM 2054 N N . VAL A 1 259 ? 12.053 -20.087 3.790 1.00 62.38 259 VAL A N 1
ATOM 2055 C CA . VAL A 1 259 ? 11.511 -19.619 2.507 1.00 62.38 259 VAL A CA 1
ATOM 2056 C C . VAL A 1 259 ? 12.313 -18.427 1.993 1.00 62.38 259 VAL A C 1
ATOM 2058 O O . VAL A 1 259 ? 12.683 -18.417 0.824 1.00 62.38 259 VAL A O 1
ATOM 2061 N N . LEU A 1 260 ? 12.663 -17.460 2.845 1.00 57.97 260 LEU A N 1
ATOM 2062 C CA . LEU A 1 260 ? 13.542 -16.338 2.492 1.00 57.97 260 LEU A CA 1
ATOM 2063 C C . LEU A 1 260 ? 14.932 -16.827 2.078 1.00 57.97 260 LEU A C 1
ATOM 2065 O O . LEU A 1 260 ? 15.451 -16.375 1.064 1.00 57.97 260 LEU A O 1
ATOM 2069 N N . SER A 1 261 ? 15.499 -17.784 2.812 1.00 65.12 261 SER A N 1
ATOM 2070 C CA . SER A 1 261 ? 16.779 -18.428 2.505 1.00 65.12 261 SER A CA 1
ATOM 2071 C C . SER A 1 261 ? 16.719 -19.183 1.180 1.00 65.12 261 SER A C 1
ATOM 2073 O O . SER A 1 261 ? 17.579 -18.980 0.331 1.00 65.12 261 SER A O 1
ATOM 2075 N N . TRP A 1 262 ? 15.679 -19.985 0.943 1.00 59.59 262 TRP A N 1
ATOM 2076 C CA . TRP A 1 262 ? 15.475 -20.694 -0.323 1.00 59.59 262 TRP A CA 1
ATOM 2077 C C . TRP A 1 262 ? 15.272 -19.737 -1.494 1.00 59.59 262 TRP A C 1
ATOM 2079 O O . TRP A 1 262 ? 15.822 -19.959 -2.568 1.00 59.59 262 TRP A O 1
ATOM 2089 N N . SER A 1 263 ? 14.544 -18.643 -1.277 1.00 59.91 263 SER A N 1
ATOM 2090 C CA . SER A 1 263 ? 14.383 -17.571 -2.262 1.00 59.91 263 SER A CA 1
ATOM 2091 C C . SER A 1 263 ? 15.726 -16.911 -2.575 1.00 59.91 263 SER A C 1
ATOM 2093 O O . SER A 1 263 ? 16.029 -16.680 -3.740 1.00 59.91 263 SER A O 1
ATOM 2095 N N . LEU A 1 264 ? 16.558 -16.664 -1.555 1.00 64.38 264 LEU A N 1
ATOM 2096 C CA . LEU A 1 264 ? 17.915 -16.131 -1.704 1.00 64.38 264 LEU A CA 1
ATOM 2097 C C . LEU A 1 264 ? 18.856 -17.116 -2.411 1.00 64.38 264 LEU A C 1
ATOM 2099 O O . LEU A 1 264 ? 19.693 -16.710 -3.206 1.00 64.38 264 LEU A O 1
ATOM 2103 N N . TRP A 1 265 ? 18.733 -18.413 -2.148 1.00 70.06 265 TRP A N 1
ATOM 2104 C CA . TRP A 1 265 ? 19.550 -19.437 -2.796 1.00 70.06 265 TRP A CA 1
ATOM 2105 C C . TRP A 1 265 ? 19.157 -19.637 -4.255 1.00 70.06 265 TRP A C 1
ATOM 2107 O O . TRP A 1 265 ? 20.033 -19.692 -5.116 1.00 70.06 265 TRP A O 1
ATOM 2117 N N . LEU A 1 266 ? 17.858 -19.658 -4.557 1.00 65.81 266 LEU A N 1
ATOM 2118 C CA . LEU A 1 266 ? 17.359 -19.646 -5.932 1.00 65.81 266 LEU A CA 1
ATOM 2119 C C . LEU A 1 266 ? 17.777 -18.360 -6.656 1.00 65.81 266 LEU A C 1
ATOM 2121 O O . LEU A 1 266 ? 18.144 -18.420 -7.825 1.00 65.81 266 LEU A O 1
ATOM 2125 N N . ALA A 1 267 ? 17.818 -17.225 -5.953 1.00 58.59 267 ALA A N 1
ATOM 2126 C CA . ALA A 1 267 ? 18.333 -15.962 -6.473 1.00 58.59 267 ALA A CA 1
ATOM 2127 C C . ALA A 1 267 ? 19.805 -16.030 -6.863 1.00 58.59 267 ALA A C 1
ATOM 2129 O O . ALA A 1 267 ? 20.173 -15.656 -7.973 1.00 58.59 267 ALA A O 1
ATOM 2130 N N . ILE A 1 268 ? 20.648 -16.506 -5.946 1.00 72.62 268 ILE A N 1
ATOM 2131 C CA . ILE A 1 268 ? 22.089 -16.634 -6.162 1.00 72.62 268 ILE A CA 1
ATOM 2132 C C . ILE A 1 268 ? 22.342 -17.621 -7.299 1.00 72.62 268 ILE A C 1
ATOM 2134 O O . ILE A 1 268 ? 23.131 -17.334 -8.196 1.00 72.62 268 ILE A O 1
ATOM 2138 N N . PHE A 1 269 ? 21.631 -18.749 -7.312 1.00 76.81 269 PHE A N 1
ATOM 2139 C CA . PHE A 1 269 ? 21.744 -19.742 -8.372 1.00 76.81 269 PHE A CA 1
ATOM 2140 C C . PHE A 1 269 ? 21.355 -19.165 -9.739 1.00 76.81 269 PHE A C 1
ATOM 2142 O O . PHE A 1 269 ? 22.062 -19.372 -10.724 1.00 76.81 269 PHE A O 1
ATOM 2149 N N . TRP A 1 270 ? 20.278 -18.381 -9.801 1.00 68.12 270 TRP A N 1
ATOM 2150 C CA . TRP A 1 270 ? 19.828 -17.750 -11.038 1.00 68.12 270 TRP A CA 1
ATOM 2151 C C . TRP A 1 270 ? 20.759 -16.615 -11.495 1.00 68.12 270 TRP A C 1
ATOM 2153 O O . TRP A 1 270 ? 21.054 -16.514 -12.682 1.00 68.12 270 TRP A O 1
ATOM 2163 N N . LEU A 1 271 ? 21.308 -15.820 -10.569 1.00 67.88 271 LEU A N 1
ATOM 2164 C CA . LEU A 1 271 ? 22.334 -14.807 -10.853 1.00 67.88 271 LEU A CA 1
ATOM 2165 C C . LEU A 1 271 ? 23.620 -15.433 -11.402 1.00 67.88 271 LEU A C 1
ATOM 2167 O O . LEU A 1 271 ? 24.185 -14.921 -12.366 1.00 67.88 271 LEU A O 1
ATOM 2171 N N . VAL A 1 272 ? 24.063 -16.557 -10.834 1.00 73.19 272 VAL A N 1
ATOM 2172 C CA . VAL A 1 272 ? 25.208 -17.323 -11.349 1.00 73.19 272 VAL A CA 1
ATOM 2173 C C . VAL A 1 272 ? 24.900 -17.875 -12.744 1.00 73.19 272 VAL A C 1
ATOM 2175 O O . VAL A 1 272 ? 25.735 -17.761 -13.641 1.00 73.19 272 VAL A O 1
ATOM 2178 N N . ALA A 1 273 ? 23.692 -18.400 -12.964 1.00 70.00 273 ALA A N 1
ATOM 2179 C CA . ALA A 1 273 ? 23.263 -18.890 -14.272 1.00 70.00 273 ALA A CA 1
ATOM 2180 C C . ALA A 1 273 ? 23.202 -17.776 -15.335 1.00 70.00 273 ALA A C 1
ATOM 2182 O O . ALA A 1 273 ? 23.601 -18.000 -16.477 1.00 70.00 273 ALA A O 1
ATOM 2183 N N . LEU A 1 274 ? 22.770 -16.564 -14.971 1.00 63.34 274 LEU A N 1
ATOM 2184 C CA . LEU A 1 274 ? 22.740 -15.418 -15.886 1.00 63.34 274 LEU A CA 1
ATOM 2185 C C . LEU A 1 274 ? 24.137 -14.895 -16.221 1.00 63.34 274 LEU A C 1
ATOM 2187 O O . LEU A 1 274 ? 24.399 -14.548 -17.371 1.00 63.34 274 LEU A O 1
ATOM 2191 N N . ASN A 1 275 ? 25.040 -14.867 -15.239 1.00 65.94 275 ASN A N 1
ATOM 2192 C CA . ASN A 1 275 ? 26.425 -14.444 -15.445 1.00 65.94 275 ASN A CA 1
ATOM 2193 C C . ASN A 1 275 ? 27.170 -15.428 -16.368 1.00 65.94 275 ASN A C 1
ATOM 2195 O O . ASN A 1 275 ? 27.950 -15.023 -17.224 1.00 65.94 275 ASN A O 1
ATOM 2199 N N . LEU A 1 276 ? 26.845 -16.723 -16.274 1.00 60.03 276 LEU A N 1
ATOM 2200 C CA . LEU A 1 276 ? 27.307 -17.743 -17.222 1.00 60.03 276 LEU A CA 1
ATOM 2201 C C . LEU A 1 276 ? 26.733 -17.547 -18.635 1.00 60.03 276 LEU A C 1
ATOM 2203 O O . LEU A 1 276 ? 27.404 -17.877 -19.611 1.00 60.03 276 LEU A O 1
ATOM 2207 N N . TYR A 1 277 ? 25.525 -16.992 -18.764 1.00 52.47 277 TYR A N 1
ATOM 2208 C CA . TYR A 1 277 ? 24.889 -16.731 -20.061 1.00 52.47 277 TYR A CA 1
ATOM 2209 C C . TYR A 1 277 ? 25.375 -15.434 -20.731 1.00 52.47 277 TYR A C 1
ATOM 2211 O O . TYR A 1 277 ? 25.309 -15.315 -21.953 1.00 52.47 277 TYR A O 1
ATOM 2219 N N . GLN A 1 278 ? 25.886 -14.473 -19.952 1.00 50.34 278 GLN A N 1
ATOM 2220 C CA . GLN A 1 278 ? 26.493 -13.237 -20.459 1.00 50.34 278 GLN A CA 1
ATOM 2221 C C . GLN A 1 278 ? 27.971 -13.373 -20.845 1.00 50.34 278 GLN A C 1
ATOM 2223 O O . GLN A 1 278 ? 28.540 -12.400 -21.339 1.00 50.34 278 GLN A O 1
ATOM 2228 N N . VAL A 1 279 ? 28.598 -14.548 -20.694 1.00 46.91 279 VAL A N 1
ATOM 2229 C CA . VAL A 1 279 ? 29.916 -14.784 -21.300 1.00 46.91 279 VAL A CA 1
ATOM 2230 C C . VAL A 1 279 ? 29.740 -14.677 -22.818 1.00 46.91 279 VAL A C 1
ATOM 2232 O O . VAL A 1 279 ? 29.047 -15.515 -23.405 1.00 46.91 279 VAL A O 1
ATOM 2235 N N . PRO A 1 280 ? 30.318 -13.658 -23.481 1.00 46.81 280 PRO A N 1
ATOM 2236 C CA . PRO A 1 280 ? 30.159 -13.508 -24.913 1.00 46.81 280 PRO A CA 1
ATOM 2237 C C . PRO A 1 280 ? 30.720 -14.767 -25.567 1.00 46.81 280 PRO A C 1
ATOM 2239 O O . PRO A 1 280 ? 31.881 -15.123 -25.349 1.00 46.81 280 PRO A O 1
ATOM 2242 N N . ARG A 1 281 ? 29.901 -15.455 -26.372 1.00 45.19 281 ARG A N 1
ATOM 2243 C CA . ARG A 1 281 ? 30.423 -16.383 -27.377 1.00 45.19 281 ARG A CA 1
ATOM 2244 C C . ARG A 1 281 ? 31.372 -15.562 -28.237 1.00 45.19 281 ARG A C 1
ATOM 2246 O O . ARG A 1 281 ? 30.920 -14.809 -29.093 1.00 45.19 281 ARG A O 1
ATOM 2253 N N . TRP A 1 282 ? 32.670 -15.672 -27.962 1.00 43.94 282 TRP A N 1
ATOM 2254 C CA . TRP A 1 282 ? 33.714 -15.164 -28.834 1.00 43.94 282 TRP A CA 1
ATOM 2255 C C . TRP A 1 282 ? 33.420 -15.708 -30.227 1.00 43.94 282 TRP A C 1
ATOM 2257 O O . TRP A 1 282 ? 33.448 -16.919 -30.458 1.00 43.94 282 TRP A O 1
ATOM 2267 N N . SER A 1 283 ? 33.042 -14.805 -31.124 1.00 43.19 283 SER A N 1
ATOM 2268 C CA . SER A 1 283 ? 32.817 -15.086 -32.526 1.00 43.19 283 SER A CA 1
ATOM 2269 C C . SER A 1 283 ? 34.148 -15.504 -33.137 1.00 43.19 283 SER A C 1
ATOM 2271 O O . SER A 1 283 ? 34.981 -14.689 -33.527 1.00 43.19 283 SER A O 1
ATOM 2273 N N . ALA A 1 284 ? 34.360 -16.812 -33.220 1.00 50.22 284 ALA A N 1
ATOM 2274 C CA . ALA A 1 284 ? 35.344 -17.384 -34.113 1.00 50.22 284 ALA A CA 1
ATOM 2275 C C . ALA A 1 284 ? 34.858 -17.190 -35.559 1.00 50.22 284 ALA A C 1
ATOM 2277 O O . ALA A 1 284 ? 34.255 -18.095 -36.123 1.00 50.22 284 ALA A O 1
ATOM 2278 N N . SER A 1 285 ? 35.089 -16.012 -36.148 1.00 47.97 285 SER A N 1
ATOM 2279 C CA . SER A 1 285 ? 35.129 -15.832 -37.608 1.00 47.97 285 SER A CA 1
ATOM 2280 C C . SER A 1 285 ? 35.554 -14.413 -38.002 1.00 47.97 285 SER A C 1
ATOM 2282 O O . SER A 1 285 ? 34.729 -13.504 -37.998 1.00 47.97 285 SER A O 1
ATOM 2284 N N . ALA A 1 286 ? 36.820 -14.249 -38.392 1.00 40.78 286 ALA A N 1
ATOM 2285 C CA . ALA A 1 286 ? 37.225 -13.430 -39.543 1.00 40.78 286 ALA A CA 1
ATOM 2286 C C . ALA A 1 286 ? 38.731 -13.616 -39.811 1.00 40.78 286 ALA A C 1
ATOM 2288 O O . ALA A 1 286 ? 39.542 -12.716 -39.613 1.00 40.78 286 ALA A O 1
ATOM 2289 N N . SER A 1 287 ? 39.109 -14.820 -40.247 1.00 46.91 287 SER A N 1
ATOM 2290 C CA . SER A 1 287 ? 40.293 -15.024 -41.084 1.00 46.91 287 SER A CA 1
ATOM 2291 C C . SER A 1 287 ? 39.834 -15.535 -42.449 1.00 46.91 287 SER A C 1
ATOM 2293 O O . SER A 1 287 ? 39.649 -16.736 -42.661 1.00 46.91 287 SER A O 1
ATOM 2295 N N . ARG A 1 288 ? 39.589 -14.595 -43.361 1.00 47.91 288 ARG A N 1
ATOM 2296 C CA . ARG A 1 288 ? 39.884 -14.691 -44.794 1.00 47.91 288 ARG A CA 1
ATOM 2297 C C . ARG A 1 288 ? 39.531 -13.390 -45.491 1.00 47.91 288 ARG A C 1
ATOM 2299 O O . ARG A 1 288 ? 38.440 -12.863 -45.193 1.00 47.91 288 ARG A O 1
#

Foldseek 3Di:
DVVVVVVLLVVLLVVLVVVLVVVLVVVDDPLDDPVVNVVSVVVSVVCSVVVSVVVSVVCVVDVDDPVVVVVVVVPPDDDDDDPDDLLVVLVVLCCLADPPPDDPSRNVPPVSSVVLVVQCLALPLLSVLVSLVSNLVSCLVNAPDLVSLVCSLVVNVVSCCRRVPPVVVVVLCVLVVLVVPDPPPDDDPPVCVVPDDPPDVPVVCVCVPVPNDPSNVVNVLSVVLSVLLSVLSVVCSVCVVVCVVVVNSPVNSVSSVVSNVVSVVVVVVVVVVVVVVPPDPPPPDDDD

Secondary structure (DSSP, 8-state):
-HHHHHHHHHHHHHHHHHHHHHHHHHHS-TT--HHHHHHHHHHHHHHHHHHHHHHHHHHHH-----HHHHHHHHT---PPPPPSHHHHHHHHHHHHH--SS--HHHHHH-HHHHHHHHHHH--GGGHHHHHHHHHHHHHHHH---HHHHHHHHHHHHHHHIIIIIIIHHHHHHHHHHHHHTS---S---GGGGGT--TT-HHHHHHHS-TT--TTHHHHHHHHHHHHHHHHHHHHHHHTHHHHHTTT-TTHHHHHHHHHHHHHHHHHHHHHHHHHHHSS---------

Sequence (288 aa):
MQKADEVIALQASRMMSSIGATMLNSLHDHAMPRAVRIVVDNVYGELWPEVKRSLVDSVMLDLGLEFRELRAKQDMHHADPPRGWLKWCAARLIYAMEPSDLTIWGTIRSPLSLFIRLLFLFPLYGVSDVMVILLAAAKYFTDFDEYGLIEFIVTAKKLQFFTSGLVAGCVGFAKLFVCATQPSDGELRLEDFAGAVPSSPAYACAVFYPGSHTTFPFEFFLFVVRSLLLWGAFVLLWHYDALERRGLHWLPTTIGLLVLSWSLWLAIFWLVALNLYQVPRWSASASR

pLDDT: mean 75.69, std 13.98, range [40.78, 94.19]

Organism: NCBI:txid1460289